Protein AF-A0A936VZH3-F1 (afdb_monomer_lite)

Secondary structure (DSSP, 8-state):
-HHHHHHHHHHHHHHT-------SS---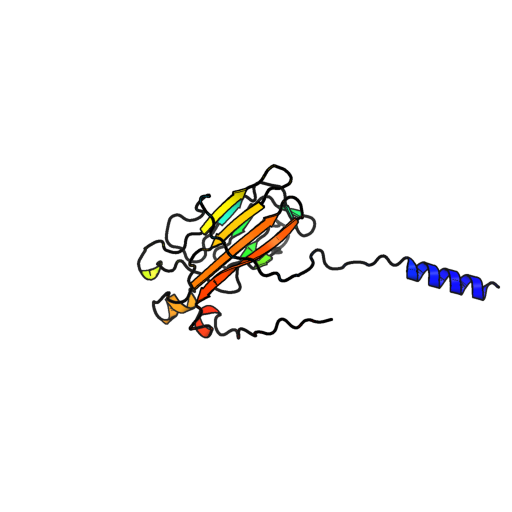-------PPPS-EES-SS--BS--EEEEEEEEEEETTEEEEEEEEETTTTEEEES---STT--EEEES-SS-EE-TTGGGT---S-EEEEEES-TTS-EEEEEEEEEEEHHHHHHHS----BEEEEEEEETTT--EEEEE---B-S-HHHHTTT-----------

Radius of gyration: 21.93 Å; chains: 1; bounding box: 44×38×85 Å

Structure (mmCIF, N/CA/C/O backbone):
data_AF-A0A936VZH3-F1
#
_entry.id   AF-A0A936VZH3-F1
#
loop_
_atom_site.group_PDB
_atom_site.id
_atom_site.type_symbol
_atom_site.label_atom_id
_atom_site.label_alt_id
_atom_site.label_comp_id
_atom_site.label_asym_id
_atom_site.label_entity_id
_atom_site.label_seq_id
_atom_site.pdbx_PDB_ins_code
_atom_site.Cartn_x
_atom_site.Cartn_y
_atom_site.Cartn_z
_atom_site.occupancy
_atom_site.B_iso_or_equiv
_atom_site.auth_seq_id
_atom_site.auth_comp_id
_atom_site.auth_asym_id
_atom_site.auth_atom_id
_atom_site.pdbx_PDB_model_num
ATOM 1 N N . MET A 1 1 ? -1.511 -10.451 65.109 1.00 63.25 1 MET A N 1
ATOM 2 C CA . MET A 1 1 ? -2.688 -10.091 64.276 1.00 63.25 1 MET A CA 1
ATOM 3 C C . MET A 1 1 ? -2.476 -8.852 63.405 1.00 63.25 1 MET A C 1
ATOM 5 O O . MET A 1 1 ? -2.668 -8.969 62.206 1.00 63.25 1 MET A O 1
ATOM 9 N N . LYS A 1 2 ? -2.052 -7.693 63.936 1.00 61.12 2 LYS A N 1
ATOM 10 C CA . LYS A 1 2 ? -1.893 -6.453 63.136 1.00 61.12 2 LYS A CA 1
ATOM 11 C C . LYS A 1 2 ? -0.876 -6.553 61.983 1.00 61.12 2 LYS A C 1
ATOM 13 O O . LYS A 1 2 ? -1.105 -5.988 60.922 1.00 61.12 2 LYS A O 1
ATOM 18 N N . THR A 1 3 ? 0.222 -7.282 62.177 1.00 65.19 3 THR A N 1
ATOM 19 C CA . THR A 1 3 ? 1.241 -7.547 61.145 1.00 65.19 3 THR A CA 1
ATOM 20 C C . THR A 1 3 ? 0.722 -8.463 60.042 1.00 65.19 3 THR A C 1
ATOM 22 O O . THR A 1 3 ? 0.852 -8.121 58.877 1.00 65.19 3 THR A O 1
ATOM 25 N N . LEU A 1 4 ? 0.042 -9.556 60.404 1.00 73.00 4 LEU A N 1
ATOM 26 C CA . LEU A 1 4 ? -0.571 -10.483 59.446 1.00 73.00 4 LEU A CA 1
ATOM 27 C C . LEU A 1 4 ? -1.626 -9.789 58.569 1.00 73.00 4 LEU A C 1
ATOM 29 O O . LEU A 1 4 ? -1.630 -9.965 57.356 1.00 73.00 4 LEU A O 1
ATOM 33 N N . LEU A 1 5 ? -2.473 -8.945 59.171 1.00 73.88 5 LEU A N 1
ATOM 34 C CA . LEU A 1 5 ? -3.492 -8.189 58.441 1.00 73.88 5 LEU A CA 1
ATOM 35 C C . LEU A 1 5 ? -2.861 -7.212 57.435 1.00 73.88 5 LEU A C 1
ATOM 37 O O . LEU A 1 5 ? -3.300 -7.157 56.295 1.00 73.88 5 LEU A O 1
ATOM 41 N N . ARG A 1 6 ? -1.779 -6.513 57.815 1.00 71.44 6 ARG A N 1
ATOM 42 C CA . ARG A 1 6 ? -1.032 -5.622 56.907 1.00 71.44 6 ARG A CA 1
ATOM 43 C C . ARG A 1 6 ? -0.420 -6.367 55.722 1.00 71.44 6 ARG A C 1
ATOM 45 O O . ARG A 1 6 ? -0.487 -5.866 54.605 1.00 71.44 6 ARG A O 1
ATOM 52 N N . THR A 1 7 ? 0.152 -7.548 55.952 1.00 72.19 7 THR A N 1
ATOM 53 C CA . THR A 1 7 ? 0.749 -8.363 54.884 1.00 72.19 7 THR A CA 1
ATOM 54 C C . THR A 1 7 ? -0.308 -8.854 53.893 1.00 72.19 7 THR A C 1
ATOM 56 O O . THR A 1 7 ? -0.083 -8.794 52.689 1.00 72.19 7 THR A O 1
ATOM 59 N N . VAL A 1 8 ? -1.486 -9.263 54.379 1.00 78.06 8 VAL A N 1
ATOM 60 C CA . VAL A 1 8 ? -2.609 -9.688 53.524 1.00 78.06 8 VAL A CA 1
ATOM 61 C C . VAL A 1 8 ? -3.170 -8.518 52.711 1.00 78.06 8 VAL A C 1
ATOM 63 O O . VAL A 1 8 ? -3.423 -8.676 51.520 1.00 78.06 8 VAL A O 1
ATOM 66 N N . THR A 1 9 ? -3.312 -7.328 53.308 1.00 76.69 9 THR A N 1
ATOM 67 C CA . THR A 1 9 ? -3.769 -6.130 52.582 1.00 76.69 9 THR A CA 1
ATOM 68 C C . THR A 1 9 ? -2.784 -5.708 51.491 1.00 76.69 9 THR A C 1
ATOM 70 O O . THR A 1 9 ? -3.217 -5.355 50.397 1.00 76.69 9 THR A O 1
ATOM 73 N N . LEU A 1 10 ? -1.471 -5.784 51.747 1.00 72.44 10 LEU A N 1
ATOM 74 C CA . LEU A 1 10 ? -0.461 -5.487 50.726 1.00 72.44 10 LEU A CA 1
ATOM 75 C C . LEU A 1 10 ? -0.518 -6.490 49.565 1.00 72.44 10 LEU A C 1
ATOM 77 O O . LEU A 1 10 ? -0.483 -6.075 48.413 1.00 72.44 10 LEU A O 1
ATOM 81 N N . LEU A 1 11 ? -0.654 -7.792 49.853 1.00 73.44 11 LEU A N 1
ATOM 82 C CA . LEU A 1 11 ? -0.779 -8.814 48.808 1.00 73.44 11 LEU A CA 1
ATOM 83 C C . LEU A 1 11 ? -2.035 -8.601 47.951 1.00 73.44 11 LEU A C 1
ATOM 85 O O . LEU A 1 11 ? -1.956 -8.678 46.730 1.00 73.44 11 LEU A O 1
ATOM 89 N N . ALA A 1 12 ? -3.178 -8.287 48.569 1.00 73.94 12 ALA A N 1
ATOM 90 C CA . ALA A 1 12 ? -4.426 -8.030 47.849 1.00 73.94 12 ALA A CA 1
ATOM 91 C C . ALA A 1 12 ? -4.335 -6.808 46.912 1.00 73.94 12 ALA A C 1
ATOM 93 O O . ALA A 1 12 ? -4.899 -6.832 45.823 1.00 73.94 12 ALA A O 1
ATOM 94 N N . LEU A 1 13 ? -3.579 -5.772 47.293 1.00 71.62 13 LEU A N 1
ATOM 95 C CA . LEU A 1 13 ? -3.300 -4.609 46.440 1.00 71.62 13 LEU A CA 1
ATOM 96 C C . LEU A 1 13 ? -2.395 -4.952 45.244 1.00 71.62 13 LEU A C 1
ATOM 98 O O . LEU A 1 13 ? -2.573 -4.374 44.176 1.00 71.62 13 LEU A O 1
ATOM 102 N N . PHE A 1 14 ? -1.478 -5.917 45.386 1.00 65.81 14 PHE A N 1
ATOM 103 C CA . PHE A 1 14 ? -0.656 -6.417 44.274 1.00 65.81 14 PHE A CA 1
ATOM 104 C C . PHE A 1 14 ? -1.453 -7.262 43.264 1.00 65.81 14 PHE A C 1
ATOM 106 O O . PHE A 1 14 ? -1.135 -7.246 42.080 1.00 65.81 14 PHE A O 1
ATOM 113 N N . PHE A 1 15 ? -2.516 -7.950 43.695 1.00 63.25 15 PHE A N 1
ATOM 114 C CA . PHE A 1 15 ? -3.421 -8.676 42.789 1.00 63.25 15 PHE A CA 1
ATOM 115 C C . PHE A 1 15 ? -4.438 -7.771 42.069 1.00 63.25 15 PHE A C 1
ATOM 117 O O . PHE A 1 15 ? -5.077 -8.213 41.119 1.00 63.25 15 PHE A O 1
ATOM 124 N N . LEU A 1 16 ? -4.578 -6.510 42.495 1.00 61.41 16 LEU A N 1
ATOM 125 C CA . LEU A 1 16 ? -5.419 -5.492 41.848 1.00 61.41 16 LEU A CA 1
ATOM 126 C C . LEU A 1 16 ? -4.668 -4.667 40.795 1.00 61.41 16 LEU A C 1
ATOM 128 O O . LEU A 1 16 ? -5.249 -3.754 40.203 1.00 61.41 16 LEU A O 1
ATOM 132 N N . ILE A 1 17 ? -3.388 -4.964 40.555 1.00 62.97 17 ILE A N 1
ATOM 133 C CA . ILE A 1 17 ? -2.638 -4.356 39.460 1.00 62.97 17 ILE A CA 1
ATOM 134 C C . ILE A 1 17 ? -3.231 -4.926 38.171 1.00 62.97 17 ILE A C 1
ATOM 136 O O . ILE A 1 17 ? -2.897 -6.030 37.746 1.00 62.97 17 ILE A O 1
ATOM 140 N N . ASN A 1 18 ? -4.177 -4.184 37.591 1.00 57.31 18 ASN A N 1
ATOM 141 C CA . ASN A 1 18 ? -4.676 -4.434 36.248 1.00 57.31 18 ASN A CA 1
ATOM 142 C C . ASN A 1 18 ? -3.478 -4.661 35.328 1.00 57.31 18 ASN A C 1
ATOM 144 O O . ASN A 1 18 ? -2.496 -3.919 35.392 1.00 57.31 18 ASN A O 1
ATOM 148 N N . GLN A 1 19 ? -3.575 -5.684 34.483 1.00 59.09 19 GLN A N 1
ATOM 149 C CA . GLN A 1 19 ? -2.629 -5.925 33.403 1.00 59.09 19 GLN A CA 1
ATOM 150 C C . GLN A 1 19 ? -2.651 -4.695 32.492 1.00 59.09 19 GLN A C 1
ATOM 152 O O . GLN A 1 19 ? -3.483 -4.584 31.593 1.00 59.09 19 GLN A O 1
ATOM 157 N N . ALA A 1 20 ? -1.790 -3.722 32.774 1.00 58.62 20 ALA A N 1
ATOM 158 C CA . ALA A 1 20 ? -1.620 -2.559 31.933 1.00 58.62 20 ALA A CA 1
ATOM 159 C C . ALA A 1 20 ? -0.962 -3.049 30.643 1.00 58.62 20 ALA A C 1
ATOM 161 O O . ALA A 1 20 ? 0.243 -3.299 30.606 1.00 58.62 20 ALA A O 1
ATOM 162 N N . SER A 1 21 ? -1.761 -3.242 29.593 1.00 64.06 21 SER A N 1
ATOM 163 C CA . SER A 1 21 ? -1.207 -3.421 28.256 1.00 64.06 21 SER A CA 1
ATOM 164 C C . SER A 1 21 ? -0.669 -2.074 27.806 1.00 64.06 21 SER A C 1
ATOM 166 O O . SER A 1 21 ? -1.427 -1.152 27.524 1.00 64.06 21 SER A O 1
ATOM 168 N N . ALA A 1 22 ? 0.655 -1.958 27.768 1.00 68.69 22 ALA A N 1
ATOM 169 C CA . ALA A 1 22 ? 1.326 -0.796 27.196 1.00 68.69 22 ALA A CA 1
ATOM 170 C C . ALA A 1 22 ? 1.152 -0.718 25.665 1.00 68.69 22 ALA A C 1
ATOM 172 O O . ALA A 1 22 ? 1.423 0.320 25.070 1.00 68.69 22 ALA A O 1
ATOM 173 N N . GLN A 1 23 ? 0.706 -1.809 25.034 1.00 72.62 23 GLN A N 1
ATOM 174 C CA . GLN A 1 23 ? 0.531 -1.939 23.591 1.00 72.62 23 GLN A CA 1
ATOM 175 C C . GLN A 1 23 ? -0.953 -1.920 23.201 1.00 72.62 23 GLN A C 1
ATOM 177 O O . GLN A 1 23 ? -1.764 -2.638 23.782 1.00 72.62 23 GLN A O 1
ATOM 182 N N . THR A 1 24 ? -1.294 -1.080 22.219 1.00 80.25 24 THR A N 1
ATOM 183 C CA . THR A 1 24 ? -2.660 -0.925 21.677 1.00 80.25 24 THR A CA 1
ATOM 184 C C . THR A 1 24 ? -3.009 -2.010 20.655 1.00 80.25 24 THR A C 1
ATOM 186 O O . THR A 1 24 ? -4.180 -2.307 20.464 1.00 80.25 24 THR A O 1
ATOM 189 N N . TYR A 1 25 ? -1.996 -2.615 20.031 1.00 85.56 25 TYR A N 1
ATOM 190 C CA . TYR A 1 25 ? -2.133 -3.656 19.015 1.00 85.56 25 TYR A CA 1
ATOM 191 C C . TYR A 1 25 ? -1.301 -4.883 19.390 1.00 85.56 25 TYR A C 1
ATOM 193 O O . TYR A 1 25 ? -0.250 -4.761 20.024 1.00 85.56 25 TYR A O 1
ATOM 201 N N . PHE A 1 26 ? -1.759 -6.056 18.956 1.00 89.56 26 PHE A N 1
ATOM 202 C CA . PHE A 1 26 ? -0.971 -7.285 18.956 1.00 89.56 26 PHE A CA 1
ATOM 203 C C . PHE A 1 26 ? -0.500 -7.577 17.536 1.00 89.56 26 PHE A C 1
ATOM 205 O O . PHE A 1 26 ? -1.255 -7.418 16.581 1.00 89.56 26 PHE A O 1
ATOM 212 N N . PHE A 1 27 ? 0.744 -8.027 17.404 1.00 90.69 27 PHE A N 1
ATOM 213 C CA . PHE A 1 27 ? 1.263 -8.500 16.130 1.00 90.69 27 PHE A CA 1
ATOM 214 C C . PHE A 1 27 ? 1.020 -10.001 15.996 1.00 90.69 27 PHE A C 1
ATOM 216 O O . PHE A 1 27 ? 1.327 -10.776 16.906 1.00 90.69 27 PHE A O 1
ATOM 223 N N . SER A 1 28 ? 0.499 -10.408 14.847 1.00 93.94 28 SER A N 1
ATOM 224 C CA . SER A 1 28 ? 0.362 -11.807 14.463 1.00 93.94 28 SER A CA 1
ATOM 225 C C . SER A 1 28 ? 0.735 -11.971 12.994 1.00 93.94 28 SER A C 1
ATOM 227 O O . SER A 1 28 ? 0.761 -11.002 12.234 1.00 93.94 28 SER A O 1
ATOM 229 N N . VAL A 1 29 ? 1.083 -13.199 12.615 1.00 94.38 29 VAL A N 1
ATOM 230 C CA . VAL A 1 29 ? 1.400 -13.561 11.235 1.00 94.38 29 VAL A CA 1
ATOM 231 C C . VAL A 1 29 ? 0.527 -14.736 10.860 1.00 94.38 29 VAL A C 1
ATOM 233 O O . VAL A 1 29 ? 0.541 -15.770 11.530 1.00 94.38 29 VAL A O 1
ATOM 236 N N . GLU A 1 30 ? -0.193 -14.571 9.765 1.00 94.50 30 GLU A N 1
ATOM 237 C CA . GLU A 1 30 ? -1.062 -15.586 9.196 1.00 94.50 30 GLU A CA 1
ATOM 238 C C . GLU A 1 30 ? -0.681 -15.817 7.734 1.00 94.50 30 GLU A C 1
ATOM 240 O O . GLU A 1 30 ? -0.013 -14.993 7.106 1.00 94.50 30 GLU A O 1
ATOM 245 N N . SER A 1 31 ? -1.078 -16.967 7.195 1.00 93.94 31 SER A N 1
ATOM 246 C CA . SER A 1 31 ? -0.893 -17.292 5.785 1.00 93.94 31 SER A CA 1
ATOM 247 C C . SER A 1 31 ? -2.260 -17.510 5.155 1.00 93.94 31 SER A C 1
ATOM 249 O O . SER A 1 31 ? -3.030 -18.354 5.609 1.00 93.94 31 SER A O 1
ATOM 251 N N . ALA A 1 32 ? -2.545 -16.729 4.119 1.00 94.19 32 ALA A N 1
ATOM 252 C CA . ALA A 1 32 ? -3.747 -16.816 3.307 1.00 94.19 32 ALA A CA 1
ATOM 253 C C . ALA A 1 32 ? -3.384 -16.530 1.845 1.00 94.19 32 ALA A C 1
ATOM 255 O O . ALA A 1 32 ? -2.410 -15.819 1.573 1.00 94.19 32 ALA A O 1
ATOM 256 N N . GLU A 1 33 ? -4.168 -17.080 0.918 1.00 96.31 33 GLU A N 1
ATOM 257 C CA . GLU A 1 33 ? -4.024 -16.809 -0.513 1.00 96.31 33 GLU A CA 1
ATOM 258 C C . GLU A 1 33 ? -4.167 -15.308 -0.790 1.00 96.31 33 GLU A C 1
ATOM 260 O O . GLU A 1 33 ? -4.995 -14.624 -0.183 1.00 96.31 33 GLU A O 1
ATOM 265 N N . TYR A 1 34 ? -3.293 -14.790 -1.651 1.00 97.19 34 TYR A N 1
ATOM 266 C CA . TYR A 1 34 ? -3.330 -13.399 -2.071 1.00 97.19 34 TYR A CA 1
ATOM 267 C C . TYR A 1 34 ? -4.198 -13.283 -3.318 1.00 97.19 34 TYR A C 1
ATOM 269 O O . TYR A 1 34 ? -3.841 -13.813 -4.367 1.00 97.19 34 TYR A O 1
ATOM 277 N N . GLU A 1 35 ? -5.295 -12.546 -3.199 1.00 96.56 35 GLU A N 1
ATOM 278 C CA . GLU A 1 35 ? -6.209 -12.269 -4.302 1.00 96.56 35 GLU A CA 1
ATOM 279 C C . GLU A 1 35 ? -6.113 -10.788 -4.678 1.00 96.56 35 GLU A C 1
ATOM 281 O O . GLU A 1 35 ? -6.450 -9.944 -3.834 1.00 96.56 35 GLU A O 1
ATOM 286 N N . PRO A 1 36 ? -5.667 -10.452 -5.905 1.00 96.44 36 PRO A N 1
ATOM 287 C CA . PRO A 1 36 ? -5.638 -9.074 -6.372 1.00 96.44 36 PRO A CA 1
ATOM 288 C C . PRO A 1 36 ? -7.014 -8.412 -6.316 1.00 96.44 36 PRO A C 1
ATOM 290 O O . PRO A 1 36 ? -8.045 -9.067 -6.533 1.00 96.44 36 PRO A O 1
ATOM 293 N N . ILE A 1 37 ? -7.054 -7.102 -6.071 1.00 95.81 37 ILE A N 1
ATOM 294 C CA . ILE A 1 37 ? -8.317 -6.370 -6.052 1.00 95.81 37 ILE A CA 1
ATOM 295 C C . ILE A 1 37 ? -8.969 -6.446 -7.437 1.00 95.81 37 ILE A C 1
ATOM 297 O O . ILE A 1 37 ? -8.426 -6.014 -8.446 1.00 95.81 37 ILE A O 1
ATOM 301 N N . GLN A 1 38 ? -10.206 -6.939 -7.477 1.00 94.62 38 GLN A N 1
ATOM 302 C CA . GLN A 1 38 ? -11.058 -6.825 -8.658 1.00 94.62 38 GLN A CA 1
ATOM 303 C C . GLN A 1 38 ? -11.946 -5.578 -8.544 1.00 94.62 38 GLN A C 1
ATOM 305 O O . GLN A 1 38 ? -12.729 -5.449 -7.591 1.00 94.62 38 GLN A O 1
ATOM 310 N N . GLY A 1 39 ? -11.851 -4.682 -9.531 1.00 93.88 39 GLY A N 1
ATOM 311 C CA . GLY A 1 39 ? -12.550 -3.393 -9.549 1.00 93.88 39 GLY A CA 1
ATOM 312 C C . GLY A 1 39 ? -11.926 -2.362 -8.602 1.00 93.88 39 GLY A C 1
ATOM 313 O O . GLY A 1 39 ? -10.746 -2.428 -8.294 1.00 93.88 39 GLY A O 1
ATOM 314 N N . GLY A 1 40 ? -12.725 -1.408 -8.121 1.00 96.19 40 GLY A N 1
ATOM 315 C CA . GLY A 1 40 ? -12.252 -0.346 -7.227 1.00 96.19 40 GLY A CA 1
ATOM 316 C C . GLY A 1 40 ? -11.943 0.968 -7.943 1.00 96.19 40 GLY A C 1
ATOM 317 O O . GLY A 1 40 ? -12.330 1.186 -9.090 1.00 96.19 40 GLY A O 1
ATOM 318 N N . GLN A 1 41 ? -11.309 1.873 -7.208 1.00 97.81 41 GLN A N 1
ATOM 319 C CA . GLN A 1 41 ? -10.920 3.203 -7.652 1.00 97.81 41 GLN A CA 1
ATOM 320 C C . GLN A 1 41 ? -9.400 3.242 -7.823 1.00 97.81 41 GLN A C 1
ATOM 322 O O . GLN A 1 41 ? -8.677 3.055 -6.843 1.00 97.81 41 GLN A O 1
ATOM 327 N N . ALA A 1 42 ? -8.931 3.537 -9.035 1.00 97.50 42 ALA A N 1
ATOM 328 C CA . ALA A 1 42 ? -7.531 3.876 -9.266 1.00 97.50 42 ALA A CA 1
ATOM 329 C C . ALA A 1 42 ? -7.180 5.163 -8.500 1.00 97.50 42 ALA A C 1
ATOM 331 O O . ALA A 1 42 ? -7.929 6.144 -8.543 1.00 97.50 42 ALA A O 1
ATOM 332 N N . LEU A 1 43 ? -6.078 5.131 -7.755 1.00 96.81 43 LEU A N 1
ATOM 333 C CA . LEU A 1 43 ? -5.564 6.275 -6.999 1.00 96.81 43 LEU A CA 1
ATOM 334 C C . LEU A 1 43 ? -4.522 7.078 -7.783 1.00 96.81 43 LEU A C 1
ATOM 336 O O . LEU A 1 43 ? -4.263 8.225 -7.435 1.00 96.81 43 LEU A O 1
ATOM 340 N N . VAL A 1 44 ? -3.965 6.482 -8.834 1.00 96.38 44 VAL A N 1
ATOM 341 C CA . VAL A 1 44 ? -3.036 7.089 -9.790 1.00 96.38 44 VAL A CA 1
ATOM 342 C C . VAL A 1 44 ? -3.520 6.777 -11.206 1.00 96.38 44 VAL A C 1
ATOM 344 O O . VAL A 1 44 ? -4.147 5.738 -11.425 1.00 96.38 44 VAL A O 1
ATOM 347 N N . ASP A 1 45 ? -3.273 7.682 -12.146 1.00 95.06 45 ASP A N 1
ATOM 348 C CA . ASP A 1 45 ? -3.667 7.570 -13.556 1.00 95.06 45 ASP A CA 1
ATOM 349 C C . ASP A 1 45 ? -2.482 7.641 -14.537 1.00 95.06 45 ASP A C 1
ATOM 351 O O . ASP A 1 45 ? -2.683 7.525 -15.747 1.00 95.06 45 ASP A O 1
ATOM 355 N N . ASP A 1 46 ? -1.260 7.769 -14.018 1.00 96.19 46 ASP A N 1
ATOM 356 C CA . ASP A 1 46 ? -0.008 7.816 -1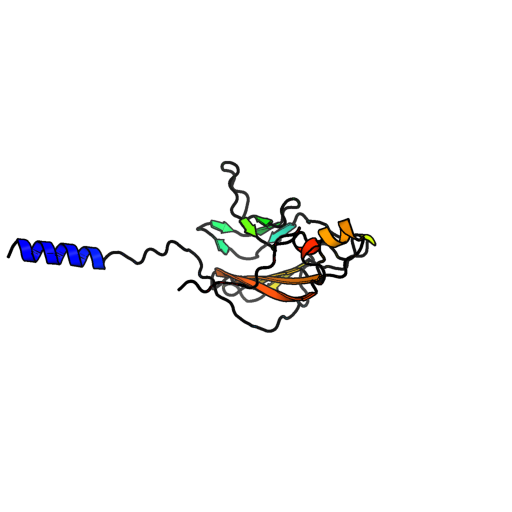4.772 1.00 96.19 46 ASP A CA 1
ATOM 357 C C . ASP A 1 46 ? 1.111 7.081 -14.005 1.00 96.19 46 ASP A C 1
ATOM 359 O O . ASP A 1 46 ? 0.921 6.620 -12.873 1.00 96.19 46 ASP A O 1
ATOM 363 N N . VAL A 1 47 ? 2.287 6.971 -14.624 1.00 97.12 47 VAL A N 1
ATOM 364 C CA . VAL A 1 47 ? 3.514 6.518 -13.958 1.00 97.12 47 VAL A CA 1
ATOM 365 C C . VAL A 1 47 ? 3.817 7.370 -12.725 1.00 97.12 47 VAL A C 1
ATOM 367 O O . VAL A 1 47 ? 3.547 8.571 -12.690 1.00 97.12 47 VAL A O 1
ATOM 370 N N . TRP A 1 48 ? 4.411 6.755 -11.707 1.00 95.31 48 TRP A N 1
ATOM 371 C CA . TRP A 1 48 ? 4.650 7.400 -10.422 1.00 95.31 48 TRP A CA 1
ATOM 372 C C . TRP A 1 48 ? 6.001 7.022 -9.822 1.00 95.31 48 TRP A C 1
ATOM 374 O O . TRP A 1 48 ? 6.530 5.935 -10.044 1.00 95.31 48 TRP A O 1
ATOM 384 N N . ASP A 1 49 ? 6.509 7.953 -9.031 1.00 92.50 49 ASP A N 1
ATOM 385 C CA . ASP A 1 49 ? 7.607 7.828 -8.083 1.00 92.50 49 ASP A CA 1
ATOM 386 C C . ASP A 1 49 ? 7.118 8.572 -6.841 1.00 92.50 49 ASP A C 1
ATOM 388 O O . ASP A 1 49 ? 6.831 9.768 -6.935 1.00 92.50 49 ASP A O 1
ATOM 392 N N . ASP A 1 50 ? 6.868 7.848 -5.748 1.00 85.56 50 ASP A N 1
ATOM 393 C CA . ASP A 1 50 ? 6.342 8.409 -4.502 1.00 85.56 50 ASP A CA 1
ATOM 394 C C . ASP A 1 50 ? 5.127 9.361 -4.667 1.00 85.56 50 ASP A C 1
ATOM 396 O O . ASP A 1 50 ? 5.213 10.565 -4.411 1.00 85.56 50 ASP A O 1
ATOM 400 N N . PRO A 1 51 ? 3.939 8.869 -5.071 1.00 90.81 51 PRO A N 1
ATOM 401 C CA . PRO A 1 51 ? 2.796 9.744 -5.300 1.00 90.81 51 PRO A CA 1
ATOM 402 C C . PRO A 1 51 ? 2.242 10.324 -3.988 1.00 90.81 51 PRO A C 1
ATOM 404 O O . PRO A 1 51 ? 2.067 9.624 -2.986 1.00 90.81 51 PRO A O 1
ATOM 407 N N . ASP A 1 52 ? 1.865 11.604 -4.012 1.00 88.31 52 ASP A N 1
ATOM 408 C CA . ASP A 1 52 ? 1.081 12.223 -2.942 1.00 88.31 52 ASP A CA 1
ATOM 409 C C . ASP A 1 52 ? -0.394 11.828 -3.074 1.00 88.31 52 ASP A C 1
ATOM 411 O O . ASP A 1 52 ? -1.097 12.273 -3.984 1.00 88.31 52 ASP A O 1
ATOM 415 N N . LEU A 1 53 ? -0.890 11.018 -2.137 1.00 89.75 53 LEU A N 1
ATOM 416 C CA . LEU A 1 53 ? -2.264 10.511 -2.162 1.00 89.75 53 LEU A CA 1
ATOM 417 C C . LEU A 1 53 ? -3.010 10.875 -0.878 1.00 89.75 53 LEU A C 1
ATOM 419 O O . LEU A 1 53 ? -2.496 10.722 0.229 1.00 89.75 53 LEU A O 1
ATOM 423 N N . SER A 1 54 ? -4.266 11.302 -1.026 1.00 90.88 54 SER A N 1
ATOM 424 C CA . SER A 1 54 ? -5.249 11.322 0.062 1.00 90.88 54 SER A CA 1
ATOM 425 C C . SER A 1 54 ? -6.257 10.209 -0.189 1.00 90.88 54 SER A C 1
ATOM 427 O O . SER A 1 54 ? -7.046 10.253 -1.134 1.00 90.88 54 SER A O 1
ATOM 429 N N . ILE A 1 55 ? -6.182 9.169 0.633 1.00 92.69 55 ILE A N 1
ATOM 430 C CA . ILE A 1 55 ? -6.920 7.926 0.452 1.00 92.69 55 ILE A CA 1
ATOM 431 C C . ILE A 1 55 ? -8.050 7.894 1.483 1.00 92.69 55 ILE A C 1
ATOM 433 O O . ILE A 1 55 ? -7.787 7.649 2.663 1.00 92.69 55 ILE A O 1
ATOM 437 N N . PRO A 1 56 ? -9.316 8.115 1.089 1.00 94.44 56 PRO A N 1
ATOM 438 C CA . PRO A 1 56 ? -10.417 8.072 2.042 1.00 94.44 56 PRO A CA 1
ATOM 439 C C . PRO A 1 56 ? -10.572 6.657 2.615 1.00 94.44 56 PRO A C 1
ATOM 441 O O . PRO A 1 56 ? -10.576 5.674 1.887 1.00 94.44 56 PRO A O 1
ATOM 444 N N . ILE A 1 57 ? -10.766 6.505 3.918 1.00 95.62 57 ILE A N 1
ATOM 445 C CA . ILE A 1 57 ? -11.006 5.187 4.528 1.00 95.62 57 ILE A CA 1
ATOM 446 C C . ILE A 1 57 ? -12.440 4.741 4.221 1.00 95.62 57 ILE A C 1
ATOM 448 O O . ILE A 1 57 ? -12.691 3.600 3.850 1.00 95.62 57 ILE A O 1
ATOM 452 N N . GLY A 1 58 ? -13.388 5.682 4.258 1.00 96.56 58 GLY A N 1
ATOM 453 C CA . GLY A 1 58 ? -14.815 5.427 4.031 1.00 96.56 58 GLY A CA 1
ATOM 454 C C . GLY A 1 58 ? -15.589 5.065 5.302 1.00 96.56 58 GLY A C 1
ATOM 455 O O . GLY A 1 58 ? -16.809 4.925 5.250 1.00 96.56 58 GLY A O 1
ATOM 456 N N . PHE A 1 59 ? -14.906 4.965 6.439 1.00 97.44 59 PHE A N 1
ATOM 457 C CA . PHE A 1 59 ? -15.463 4.827 7.782 1.00 97.44 59 PHE A CA 1
ATOM 458 C C . PHE A 1 59 ? -14.521 5.476 8.801 1.00 97.44 59 PHE A C 1
ATOM 460 O O . PHE A 1 59 ? -13.370 5.769 8.481 1.00 97.44 59 PHE A O 1
ATOM 467 N N . SER A 1 60 ? -15.018 5.715 10.013 1.00 95.44 60 SER A N 1
ATOM 468 C CA . SER A 1 60 ? -14.196 6.183 11.130 1.00 95.44 60 SER A CA 1
ATOM 469 C C . SER A 1 60 ? -13.329 5.036 11.641 1.00 95.44 60 SER A C 1
ATOM 471 O O . SER A 1 60 ? -13.871 4.016 12.062 1.00 95.44 60 SER A O 1
ATOM 473 N N . PHE A 1 61 ? -12.009 5.197 11.615 1.00 93.06 61 PHE A N 1
ATOM 474 C CA . PHE A 1 61 ? -11.066 4.212 12.143 1.00 93.06 61 PHE A CA 1
ATOM 475 C C . PHE A 1 61 ? -10.312 4.790 13.342 1.00 93.06 61 PHE A C 1
ATOM 477 O O . PHE A 1 61 ? -9.892 5.942 13.305 1.00 93.06 61 PHE A O 1
ATOM 484 N N . GLU A 1 62 ? -10.142 4.008 14.406 1.00 88.88 62 GLU A N 1
ATOM 485 C CA . GLU A 1 62 ? -9.487 4.455 15.640 1.00 88.88 62 GLU A CA 1
ATOM 486 C C . GLU A 1 62 ? -8.038 3.964 15.704 1.00 88.88 62 GLU A C 1
ATOM 488 O O . GLU A 1 62 ? -7.768 2.765 15.767 1.00 88.88 62 GLU A O 1
ATOM 493 N N . LEU A 1 63 ? -7.084 4.894 15.749 1.00 84.88 63 LEU A N 1
ATOM 494 C CA . LEU A 1 63 ? -5.660 4.583 15.860 1.00 84.88 63 LEU A CA 1
ATOM 495 C C . LEU A 1 63 ? -4.991 5.526 16.863 1.00 84.88 63 LEU A C 1
ATOM 497 O O . LEU A 1 63 ? -5.053 6.743 16.729 1.00 84.88 63 LEU A O 1
ATOM 501 N N . PHE A 1 64 ? -4.379 4.962 17.910 1.00 79.75 64 PHE A N 1
ATOM 502 C CA . PHE A 1 64 ? -3.785 5.711 19.031 1.00 79.75 64 PHE A CA 1
ATOM 503 C C . PHE A 1 64 ? -4.738 6.741 19.668 1.00 79.75 64 PHE A C 1
ATOM 505 O O . PHE A 1 64 ? -4.351 7.878 19.946 1.00 79.75 64 PHE A O 1
ATOM 512 N N . SER A 1 65 ? -5.993 6.333 19.901 1.00 79.00 65 SER A N 1
ATOM 513 C CA . SER A 1 65 ? -7.066 7.188 20.442 1.00 79.00 65 SER A CA 1
ATOM 514 C C . SER A 1 65 ? -7.396 8.399 19.563 1.00 79.00 65 SER A C 1
ATOM 516 O O . SER A 1 65 ? -7.822 9.442 20.066 1.00 79.00 65 SER A O 1
ATOM 518 N N . ARG A 1 66 ? -7.161 8.281 18.254 1.00 81.75 66 ARG A N 1
ATOM 519 C CA . ARG A 1 66 ? -7.557 9.265 17.252 1.00 81.75 66 ARG A CA 1
ATOM 520 C C . ARG A 1 66 ? -8.432 8.608 16.205 1.00 81.75 66 ARG A C 1
ATOM 522 O O . ARG A 1 66 ? -8.033 7.617 15.594 1.00 81.75 66 ARG A O 1
ATOM 529 N N . THR A 1 67 ? -9.557 9.251 15.935 1.00 88.88 67 THR A N 1
ATOM 530 C CA . THR A 1 67 ? -10.380 8.945 14.777 1.00 88.88 67 THR A CA 1
ATOM 531 C C . THR A 1 67 ? -9.712 9.492 13.520 1.00 88.88 67 THR A C 1
ATOM 533 O O . THR A 1 67 ? -9.528 10.703 13.391 1.00 88.88 67 THR A O 1
ATOM 536 N N . ILE A 1 68 ? -9.389 8.611 12.581 1.00 87.69 68 ILE A N 1
ATOM 537 C CA . ILE A 1 68 ? -8.935 8.954 11.233 1.00 87.69 68 ILE A CA 1
ATOM 538 C C . ILE A 1 68 ? -10.019 8.585 10.218 1.00 87.69 68 ILE A C 1
ATOM 540 O O . ILE A 1 68 ? -10.779 7.632 10.413 1.00 87.69 68 ILE A O 1
ATOM 544 N N . GLN A 1 69 ? -10.109 9.362 9.140 1.00 91.12 69 GLN A N 1
ATOM 545 C CA . GLN A 1 69 ? -11.060 9.132 8.042 1.00 91.12 69 GLN A CA 1
ATOM 546 C C . GLN A 1 69 ? -10.375 9.026 6.680 1.00 91.12 69 GLN A C 1
ATOM 548 O O . GLN A 1 69 ? -11.001 8.605 5.707 1.00 91.12 69 GLN A O 1
ATOM 553 N N . ASP A 1 70 ? -9.096 9.369 6.621 1.00 89.50 70 ASP A N 1
ATOM 554 C CA . ASP A 1 70 ? -8.243 9.311 5.452 1.00 89.50 70 ASP A CA 1
ATOM 555 C C . ASP A 1 70 ? -6.825 8.901 5.856 1.00 89.50 70 ASP A C 1
ATOM 557 O O . ASP A 1 70 ? -6.396 9.054 7.004 1.00 89.50 70 ASP A O 1
ATOM 561 N N . LEU A 1 71 ? -6.121 8.340 4.883 1.00 87.50 71 LEU A N 1
ATOM 562 C CA . LEU A 1 71 ? -4.701 8.052 4.944 1.00 87.50 71 LEU A CA 1
ATOM 563 C C . LEU A 1 71 ? -3.998 8.985 3.977 1.00 87.50 71 LEU A C 1
ATOM 565 O O . LEU A 1 71 ? -4.491 9.245 2.878 1.00 87.50 71 LEU A O 1
ATOM 569 N N . SER A 1 72 ? -2.828 9.453 4.374 1.00 85.81 72 SER A N 1
ATOM 570 C CA . SER A 1 72 ? -2.059 10.390 3.581 1.00 85.81 72 SER A CA 1
ATOM 571 C C . SER A 1 72 ? -0.723 9.747 3.216 1.00 85.81 72 SER A C 1
ATOM 573 O O . SER A 1 72 ? 0.118 9.523 4.087 1.00 85.81 72 SER A O 1
ATOM 575 N N . LEU A 1 73 ? -0.545 9.421 1.935 1.00 84.44 73 LEU A N 1
ATOM 576 C CA . LEU A 1 73 ? 0.759 9.064 1.383 1.00 84.44 73 LEU A CA 1
ATOM 577 C C . LEU A 1 73 ? 1.473 10.362 1.007 1.00 84.44 73 LEU A C 1
ATOM 579 O O . LEU A 1 73 ? 0.845 11.275 0.460 1.00 84.44 73 LEU A O 1
ATOM 583 N N . ARG A 1 74 ? 2.750 10.467 1.375 1.00 79.19 74 ARG A N 1
ATOM 584 C CA . ARG A 1 74 ? 3.554 11.672 1.155 1.00 79.19 74 ARG A CA 1
ATOM 585 C C . ARG A 1 74 ? 4.828 11.346 0.393 1.00 79.19 74 ARG A C 1
ATOM 587 O O . ARG A 1 74 ? 5.581 10.469 0.824 1.00 79.19 74 ARG A O 1
ATOM 594 N N . SER A 1 75 ? 5.087 12.126 -0.651 1.00 68.31 75 SER A N 1
ATOM 595 C CA . SER A 1 75 ? 6.067 11.868 -1.713 1.00 68.31 75 SER A CA 1
ATOM 596 C C . SER A 1 75 ? 7.546 11.808 -1.306 1.00 68.31 75 SER A C 1
ATOM 598 O O . SER A 1 75 ? 8.421 11.704 -2.151 1.00 68.31 75 SER A O 1
ATOM 600 N N . ASN A 1 76 ? 7.863 12.010 -0.029 1.00 60.94 76 ASN A N 1
ATOM 601 C CA . ASN A 1 76 ? 9.247 12.144 0.437 1.00 60.94 76 ASN A CA 1
ATOM 602 C C . ASN A 1 76 ? 9.680 10.994 1.345 1.00 60.94 76 ASN A C 1
ATOM 604 O O . ASN A 1 76 ? 10.807 11.004 1.840 1.00 60.94 76 ASN A O 1
ATOM 608 N N . PHE A 1 77 ? 8.769 10.072 1.670 1.00 56.72 77 PHE A N 1
ATOM 609 C CA . PHE A 1 77 ? 9.010 9.145 2.767 1.00 56.72 77 PHE A CA 1
ATOM 610 C C . PHE A 1 77 ? 8.529 7.711 2.550 1.00 56.72 77 PHE A C 1
ATOM 612 O O . PHE A 1 77 ? 8.875 6.889 3.391 1.00 56.72 77 PHE A O 1
ATOM 619 N N . ASN A 1 78 ? 7.750 7.371 1.513 1.00 62.09 78 ASN A N 1
ATOM 620 C CA . ASN A 1 78 ? 7.077 6.059 1.445 1.00 62.09 78 ASN A CA 1
ATOM 621 C C . ASN A 1 78 ? 6.339 5.705 2.764 1.00 62.09 78 ASN A C 1
ATOM 623 O O . ASN A 1 78 ? 6.281 4.557 3.211 1.00 62.09 78 ASN A O 1
ATOM 627 N N . ILE A 1 79 ? 5.805 6.719 3.454 1.00 64.56 79 ILE A N 1
ATOM 628 C CA . ILE A 1 79 ? 5.118 6.567 4.740 1.00 64.56 79 ILE A CA 1
ATOM 629 C C . ILE A 1 79 ? 3.666 6.990 4.581 1.00 64.56 79 ILE A C 1
ATOM 631 O O . ILE A 1 79 ? 3.369 8.043 4.015 1.00 64.56 79 ILE A O 1
ATOM 635 N N . ILE A 1 80 ? 2.768 6.197 5.162 1.00 66.19 80 ILE A N 1
ATOM 636 C CA . ILE A 1 80 ? 1.409 6.635 5.441 1.00 66.19 80 ILE A CA 1
ATOM 637 C C . ILE A 1 80 ? 1.446 7.460 6.726 1.00 66.19 80 ILE A C 1
ATOM 639 O O . ILE A 1 80 ? 1.740 6.956 7.815 1.00 66.19 80 ILE A O 1
ATOM 643 N N . THR A 1 81 ? 1.143 8.746 6.608 1.00 65.69 81 THR A N 1
ATOM 644 C CA . THR A 1 81 ? 0.892 9.591 7.768 1.00 65.69 81 THR A CA 1
ATOM 645 C C . THR A 1 81 ? -0.582 9.487 8.140 1.00 65.69 81 THR A C 1
ATOM 647 O O . THR A 1 81 ? -1.483 9.532 7.297 1.00 65.69 81 THR A O 1
ATOM 650 N N . LEU A 1 82 ? -0.833 9.320 9.434 1.00 62.78 82 LEU A N 1
ATOM 651 C CA . LEU A 1 82 ? -2.164 9.512 9.992 1.00 62.78 82 LEU A CA 1
ATOM 652 C C . LEU A 1 82 ? -2.366 11.018 10.111 1.00 62.78 82 LEU A C 1
ATOM 654 O O . LEU A 1 82 ? -1.478 11.674 10.655 1.00 62.78 82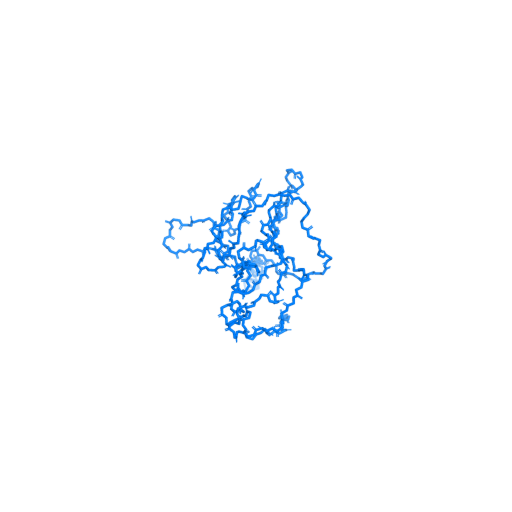 LEU A O 1
ATOM 658 N N . SER A 1 83 ? -3.478 11.524 9.568 1.00 54.66 83 SER A N 1
ATOM 659 C CA . SER A 1 83 ? -3.928 12.929 9.542 1.00 54.66 83 SER A CA 1
ATOM 660 C C . SER A 1 83 ? -3.052 13.928 10.318 1.00 54.66 83 SER A C 1
ATOM 662 O O . SER A 1 83 ? -2.857 13.789 11.530 1.00 54.66 83 SER A O 1
ATOM 664 N N . GLU A 1 84 ? -2.587 14.967 9.625 1.00 51.41 84 GLU A N 1
ATOM 665 C CA . GLU A 1 84 ? -1.713 16.031 10.133 1.00 51.41 84 GLU A CA 1
ATOM 666 C C . GLU A 1 84 ? -2.067 16.465 11.566 1.00 51.41 84 GLU A C 1
ATOM 668 O O . GLU A 1 84 ? -3.105 17.075 11.826 1.00 51.41 84 GLU A O 1
ATOM 673 N N . ASN A 1 85 ? -1.188 16.169 12.529 1.00 48.50 85 ASN A N 1
ATOM 674 C CA . ASN A 1 85 ? -1.275 16.811 13.832 1.00 48.50 85 ASN A CA 1
ATOM 675 C C . ASN A 1 85 ? -0.688 18.216 13.716 1.00 48.50 85 ASN A C 1
ATOM 677 O O . ASN A 1 85 ? 0.514 18.396 13.546 1.00 48.50 85 ASN A O 1
ATOM 681 N N . SER A 1 86 ? -1.541 19.221 13.895 1.00 50.19 86 SER A N 1
ATOM 682 C CA . SER A 1 86 ? -1.197 20.646 13.933 1.00 50.19 86 SER A CA 1
ATOM 683 C C . SER A 1 86 ? -0.391 21.067 15.177 1.00 50.19 86 SER A C 1
ATOM 685 O O . SER A 1 86 ? -0.372 22.246 15.530 1.00 50.19 86 SER A O 1
ATOM 687 N N . ILE A 1 87 ? 0.241 20.126 15.888 1.00 54.88 87 ILE A N 1
ATOM 688 C CA . ILE A 1 87 ? 1.011 20.388 17.108 1.00 54.88 87 ILE A CA 1
ATOM 689 C C . ILE A 1 87 ? 2.435 19.838 16.922 1.00 54.88 87 ILE A C 1
ATOM 691 O O . ILE A 1 87 ? 2.672 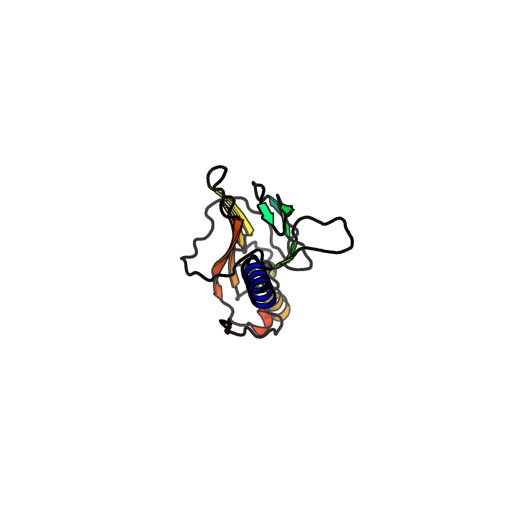18.634 16.963 1.00 54.88 87 ILE A O 1
ATOM 695 N N . SER A 1 88 ? 3.376 20.761 16.702 1.00 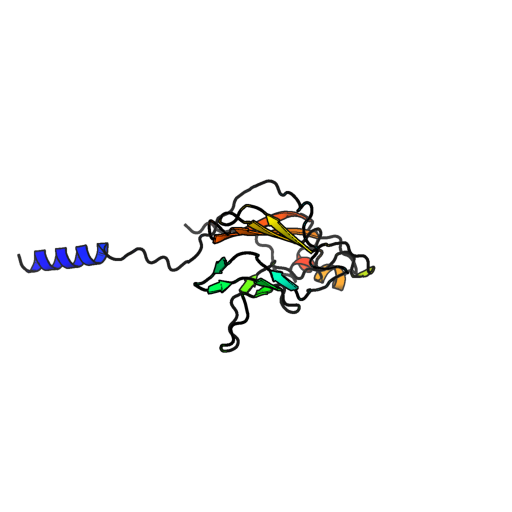56.69 88 SER A N 1
ATOM 696 C CA . SER A 1 88 ? 4.836 20.597 16.826 1.00 56.69 88 SER A CA 1
ATOM 697 C C . SER A 1 88 ? 5.489 19.409 16.096 1.00 56.69 88 SER A C 1
ATOM 699 O O . SER A 1 88 ? 6.035 18.525 16.757 1.00 56.69 88 SER A O 1
ATOM 701 N N . ASN A 1 89 ? 5.507 19.396 14.756 1.00 58.81 89 ASN A N 1
ATOM 702 C CA . ASN A 1 89 ? 6.338 18.479 13.945 1.00 58.81 89 ASN A CA 1
ATOM 703 C C . ASN A 1 89 ? 6.279 16.991 14.362 1.00 58.81 89 ASN A C 1
ATOM 705 O O . ASN A 1 89 ? 7.242 16.251 14.167 1.00 58.81 89 ASN A O 1
ATOM 709 N N . THR A 1 90 ? 5.179 16.550 14.974 1.00 62.38 90 THR A N 1
ATOM 710 C CA . THR A 1 90 ? 5.028 15.184 15.475 1.00 62.38 90 THR A CA 1
ATOM 711 C C . THR A 1 90 ? 4.025 14.466 14.596 1.00 62.38 90 THR A C 1
ATOM 713 O O . THR A 1 90 ? 2.862 14.861 14.525 1.00 62.38 90 THR A O 1
ATOM 716 N N . TYR A 1 91 ? 4.478 13.401 13.942 1.00 65.00 91 TYR A N 1
ATOM 717 C CA . TYR A 1 91 ? 3.665 12.598 13.042 1.00 65.00 91 TYR A CA 1
ATOM 718 C C . TYR A 1 91 ? 3.505 11.192 13.608 1.00 65.00 91 TYR A C 1
ATOM 720 O O . TYR A 1 91 ? 4.470 10.584 14.073 1.00 65.00 91 TYR A O 1
ATOM 728 N N . SER A 1 92 ? 2.283 10.669 13.559 1.00 71.69 92 SER A N 1
ATOM 729 C CA . SER A 1 92 ? 2.053 9.237 13.716 1.00 71.69 92 SER A CA 1
ATOM 730 C C . SER A 1 92 ? 2.215 8.590 12.348 1.00 71.69 92 SER A C 1
ATOM 732 O O . SER A 1 92 ? 1.579 9.006 11.378 1.00 71.69 92 SER A O 1
ATOM 734 N N . LEU A 1 93 ? 3.115 7.616 12.281 1.00 75.00 93 LEU A N 1
ATOM 735 C CA . LEU A 1 93 ? 3.586 7.030 11.037 1.00 75.00 93 LEU A CA 1
ATOM 736 C C . LEU A 1 93 ? 3.204 5.556 11.006 1.00 75.00 93 LEU A C 1
ATOM 738 O O . LEU A 1 93 ? 3.419 4.830 11.979 1.00 75.00 93 LEU A O 1
ATOM 742 N N . LEU A 1 94 ? 2.671 5.136 9.870 1.00 78.19 94 LEU A N 1
ATOM 743 C CA . LEU A 1 94 ? 2.500 3.747 9.503 1.00 78.19 94 LEU A CA 1
ATOM 744 C C . LEU A 1 94 ? 3.377 3.523 8.268 1.00 78.19 94 LEU A C 1
ATOM 746 O O . LEU A 1 94 ? 3.184 4.164 7.236 1.00 78.19 94 LEU A O 1
ATOM 750 N N . LEU A 1 95 ? 4.404 2.683 8.392 1.00 77.62 95 LEU A N 1
ATOM 751 C CA . LEU A 1 95 ? 5.313 2.436 7.276 1.00 77.62 95 LEU A CA 1
ATOM 752 C C . LEU A 1 95 ? 4.546 1.699 6.177 1.00 77.62 95 LEU A C 1
ATOM 754 O O . LEU A 1 95 ? 4.033 0.612 6.431 1.00 77.62 95 LEU A O 1
ATOM 758 N N . LEU A 1 96 ? 4.450 2.277 4.980 1.00 78.69 96 LEU A N 1
ATOM 759 C CA . LEU A 1 96 ? 3.721 1.647 3.881 1.00 78.69 96 LEU A CA 1
ATOM 760 C C . LEU A 1 96 ? 4.411 0.345 3.471 1.00 78.69 96 LEU A C 1
ATOM 762 O O . LEU A 1 96 ? 3.823 -0.733 3.493 1.00 78.69 96 LEU A O 1
ATOM 766 N N . PHE A 1 97 ? 5.685 0.469 3.124 1.00 84.62 97 PHE A N 1
ATOM 767 C CA . PHE A 1 97 ? 6.548 -0.626 2.739 1.00 84.62 97 PHE A CA 1
ATOM 768 C C . PHE A 1 97 ? 7.987 -0.239 3.089 1.00 84.62 97 PHE A C 1
ATOM 770 O O . PHE A 1 97 ? 8.334 0.937 3.137 1.00 84.62 97 PHE A O 1
ATOM 777 N N . GLY A 1 98 ? 8.837 -1.219 3.389 1.00 82.38 98 GLY A N 1
ATOM 778 C CA . GLY A 1 98 ? 10.217 -0.973 3.826 1.00 82.38 98 GLY A CA 1
ATOM 779 C C . GLY A 1 98 ? 11.200 -0.627 2.704 1.00 82.38 98 GLY A C 1
ATOM 780 O O . GLY A 1 98 ? 12.388 -0.892 2.869 1.00 82.38 98 GLY A O 1
ATOM 781 N N . ALA A 1 99 ? 10.721 -0.127 1.565 1.00 87.25 99 ALA A N 1
ATOM 782 C CA . ALA A 1 99 ? 11.525 0.164 0.383 1.00 87.25 99 ALA A CA 1
ATOM 783 C C . ALA A 1 99 ? 10.966 1.361 -0.389 1.00 87.25 99 ALA A C 1
ATOM 785 O O . ALA A 1 99 ? 9.801 1.715 -0.217 1.00 87.25 99 ALA A O 1
ATOM 786 N N . ASP A 1 100 ? 11.820 1.926 -1.237 1.00 89.44 100 ASP A N 1
ATOM 787 C CA . ASP A 1 100 ? 11.491 3.007 -2.158 1.00 89.44 100 ASP A CA 1
ATOM 788 C C . ASP A 1 100 ? 10.859 2.425 -3.429 1.00 89.44 100 ASP A C 1
ATOM 790 O O . ASP A 1 100 ? 11.529 1.711 -4.189 1.00 89.44 100 ASP A O 1
ATOM 794 N N . LEU A 1 101 ? 9.546 2.615 -3.577 1.00 92.81 101 LEU A N 1
ATOM 795 C CA . LEU A 1 101 ? 8.751 1.970 -4.616 1.00 92.81 101 LEU A CA 1
ATOM 796 C C . LEU A 1 101 ? 8.490 2.920 -5.778 1.00 92.81 101 LEU A C 1
ATOM 798 O O . LEU A 1 101 ? 8.310 4.117 -5.601 1.00 92.81 101 LEU A O 1
ATOM 802 N N . VAL A 1 102 ? 8.390 2.353 -6.974 1.00 94.62 102 VAL A N 1
ATOM 803 C CA . VAL A 1 102 ? 8.174 3.120 -8.203 1.00 94.62 102 VAL A CA 1
ATOM 804 C C . VAL A 1 102 ? 7.256 2.367 -9.159 1.00 94.62 102 VAL A C 1
ATOM 806 O O . VAL A 1 102 ? 7.195 1.131 -9.129 1.00 94.62 102 VAL A O 1
ATOM 809 N N . ASP A 1 103 ? 6.581 3.084 -10.055 1.00 97.62 103 ASP A N 1
ATOM 810 C CA . ASP A 1 103 ? 5.943 2.458 -11.206 1.00 97.62 103 ASP A CA 1
ATOM 811 C C . ASP A 1 103 ? 6.996 1.774 -12.082 1.00 97.62 103 ASP A C 1
ATOM 813 O O . ASP A 1 103 ? 7.990 2.377 -12.500 1.00 97.62 103 ASP A O 1
ATOM 817 N N . ARG A 1 104 ? 6.779 0.495 -12.390 1.00 97.69 104 ARG A N 1
ATOM 818 C CA . ARG A 1 104 ? 7.732 -0.294 -13.176 1.00 97.69 104 ARG A CA 1
ATOM 819 C C . ARG A 1 104 ? 7.940 0.244 -14.586 1.00 97.69 104 ARG A C 1
ATOM 821 O O . ARG A 1 104 ? 8.973 -0.054 -15.178 1.00 97.69 104 ARG A O 1
ATOM 828 N N . GLY A 1 105 ? 7.004 1.006 -15.135 1.00 97.31 105 GLY A N 1
ATOM 829 C CA . GLY A 1 105 ? 7.147 1.622 -16.446 1.00 97.31 105 GLY A CA 1
ATOM 830 C C . GLY A 1 105 ? 7.475 3.112 -16.400 1.00 97.31 105 GLY A C 1
ATOM 831 O O . GLY A 1 105 ? 7.389 3.760 -17.443 1.00 97.31 105 GLY A O 1
ATOM 832 N N . LEU A 1 106 ? 7.921 3.656 -15.255 1.00 96.62 106 LEU A N 1
ATOM 833 C CA . LEU A 1 106 ? 8.373 5.051 -15.148 1.00 96.62 106 LEU A CA 1
ATOM 834 C C . LEU A 1 106 ? 9.426 5.406 -16.212 1.00 96.62 106 LEU A C 1
ATOM 836 O O . LEU A 1 106 ? 9.316 6.441 -16.865 1.00 96.62 106 LEU A O 1
ATOM 840 N N . GLY A 1 107 ? 10.414 4.531 -16.435 1.00 93.69 107 GLY A N 1
ATOM 841 C CA . GLY A 1 107 ? 11.478 4.753 -17.425 1.00 93.69 107 GLY A CA 1
ATOM 842 C C . GLY A 1 107 ? 10.989 4.821 -18.878 1.00 93.69 107 GLY A C 1
ATOM 843 O O . GLY A 1 107 ? 11.601 5.509 -19.694 1.00 93.69 107 GLY A O 1
ATOM 844 N N . ASP A 1 108 ? 9.866 4.166 -19.180 1.00 94.69 108 ASP A N 1
ATOM 845 C CA . ASP A 1 108 ? 9.280 4.078 -20.523 1.00 94.69 108 ASP A CA 1
ATOM 846 C C . ASP A 1 108 ? 8.014 4.941 -20.683 1.00 94.69 108 ASP A C 1
ATOM 848 O O . ASP A 1 108 ? 7.421 4.971 -21.761 1.00 94.69 108 ASP A O 1
ATOM 852 N N . SER A 1 109 ? 7.597 5.661 -19.630 1.00 95.31 109 SER A N 1
ATOM 853 C CA . SER A 1 109 ? 6.330 6.414 -19.576 1.00 95.31 109 SER A CA 1
ATOM 854 C C . SER A 1 109 ? 5.096 5.547 -19.880 1.00 95.31 109 SER A C 1
ATOM 856 O O . SER A 1 109 ? 4.188 5.958 -20.604 1.00 95.31 109 SER A O 1
ATOM 858 N N . ILE A 1 110 ? 5.075 4.320 -19.351 1.00 96.94 110 ILE A N 1
ATOM 859 C CA . ILE A 1 110 ? 3.951 3.381 -19.458 1.00 96.94 110 ILE A CA 1
ATOM 860 C C . ILE A 1 110 ? 3.501 3.029 -18.043 1.00 96.94 110 ILE A C 1
ATOM 862 O O . ILE A 1 110 ? 4.282 2.485 -17.279 1.00 96.94 110 ILE A O 1
ATOM 866 N N . HIS A 1 111 ? 2.246 3.290 -17.689 1.00 97.56 111 HIS A N 1
ATOM 867 C CA . HIS A 1 111 ? 1.724 2.930 -16.370 1.00 97.56 111 HIS A CA 1
ATOM 868 C C . HIS A 1 111 ? 1.595 1.403 -16.229 1.00 97.56 111 HIS A C 1
ATOM 870 O O . HIS A 1 111 ? 0.771 0.784 -16.910 1.00 97.56 111 HIS A O 1
ATOM 876 N N . LEU A 1 112 ? 2.426 0.791 -15.377 1.00 97.94 112 LEU A N 1
ATOM 877 C CA . LEU A 1 112 ? 2.492 -0.666 -15.184 1.00 97.94 112 LEU A CA 1
ATOM 878 C C . LEU A 1 112 ? 2.205 -1.119 -13.750 1.00 97.94 112 LEU A C 1
ATOM 880 O O . LEU A 1 112 ? 2.070 -2.327 -13.522 1.00 97.94 112 LEU A O 1
ATOM 884 N N . SER A 1 113 ? 2.134 -0.189 -12.799 1.00 98.00 113 SER A N 1
ATOM 885 C CA . SER A 1 113 ? 1.990 -0.500 -11.377 1.00 98.00 113 SER A CA 1
ATOM 886 C C . SER A 1 113 ? 0.796 0.249 -10.785 1.00 98.00 113 SER A C 1
ATOM 888 O O . SER A 1 113 ? 0.974 1.306 -10.177 1.00 98.00 113 SER A O 1
ATOM 890 N N . PRO A 1 114 ? -0.445 -0.222 -10.980 1.00 97.50 114 PRO A N 1
ATOM 891 C CA . PRO A 1 114 ? -1.605 0.491 -10.471 1.00 97.50 114 PRO A CA 1
ATOM 892 C C . PRO A 1 114 ? -1.632 0.491 -8.938 1.00 97.50 114 PRO A C 1
ATOM 894 O O . PRO A 1 114 ? -1.283 -0.490 -8.277 1.00 97.50 114 PRO A O 1
ATOM 897 N N . ILE A 1 115 ? -2.100 1.608 -8.378 1.00 97.38 115 ILE A N 1
ATOM 898 C CA . ILE A 1 115 ? -2.456 1.712 -6.962 1.00 97.38 115 ILE A CA 1
ATOM 899 C C . ILE A 1 115 ? -3.977 1.803 -6.880 1.00 97.38 115 ILE A C 1
ATOM 901 O O . ILE A 1 115 ? -4.572 2.786 -7.330 1.00 97.38 115 ILE A O 1
ATOM 905 N N . THR A 1 116 ? -4.615 0.785 -6.308 1.00 98.19 116 THR A N 1
ATOM 906 C CA . THR A 1 116 ? -6.077 0.640 -6.331 1.00 98.19 116 THR A CA 1
ATOM 907 C C . THR A 1 116 ? -6.650 0.643 -4.927 1.00 98.19 116 THR A C 1
ATOM 909 O O . THR A 1 116 ? -6.190 -0.072 -4.043 1.00 98.19 116 THR A O 1
ATOM 912 N N . ARG A 1 117 ? -7.715 1.417 -4.719 1.00 97.88 117 ARG A N 1
ATOM 913 C CA . ARG A 1 117 ? -8.501 1.417 -3.485 1.00 97.88 117 ARG A CA 1
ATOM 914 C C . ARG A 1 117 ? -9.837 0.722 -3.694 1.00 97.88 117 ARG A C 1
ATOM 916 O O . ARG A 1 117 ? -10.564 1.032 -4.637 1.00 97.88 117 ARG A O 1
ATOM 923 N N . LYS A 1 118 ? -10.251 -0.106 -2.738 1.00 98.50 118 LYS A N 1
ATOM 924 C CA . LYS A 1 118 ? -11.597 -0.684 -2.702 1.00 98.50 118 LYS A CA 1
ATOM 925 C C . LYS A 1 118 ? -12.186 -0.655 -1.295 1.00 98.50 118 LYS A C 1
ATOM 927 O O . LYS A 1 118 ? -11.488 -0.886 -0.314 1.00 98.50 118 LYS A O 1
ATOM 932 N N . LEU A 1 119 ? -13.479 -0.351 -1.208 1.00 98.44 119 LEU A N 1
ATOM 933 C CA . LEU A 1 119 ? -14.266 -0.407 0.022 1.00 98.44 119 LEU A CA 1
ATOM 934 C C . LEU A 1 119 ? -15.371 -1.444 -0.165 1.00 98.44 119 LEU A C 1
ATOM 936 O O . LEU A 1 119 ? -16.179 -1.317 -1.084 1.00 98.44 119 LEU A O 1
ATOM 940 N N . GLU A 1 120 ? -15.412 -2.446 0.704 1.00 98.00 120 GLU A N 1
ATOM 941 C CA . GLU A 1 120 ? -16.378 -3.547 0.632 1.00 98.00 120 GLU A CA 1
ATOM 942 C C . GLU A 1 120 ? -17.055 -3.774 1.983 1.00 98.00 120 GLU A C 1
ATOM 944 O O . GLU A 1 120 ? -16.566 -3.310 3.010 1.00 98.00 120 GLU A O 1
ATOM 949 N N . GLY A 1 121 ? -18.173 -4.501 1.984 1.00 97.44 121 GLY A N 1
ATOM 950 C CA . GLY A 1 121 ? -18.931 -4.838 3.191 1.00 97.44 121 GLY A CA 1
ATOM 951 C C . GLY A 1 121 ? -20.053 -3.853 3.531 1.00 97.44 121 GLY A C 1
ATOM 952 O O . GLY A 1 121 ? -20.204 -2.789 2.929 1.00 97.44 121 GLY A O 1
ATOM 953 N N . ASN A 1 122 ? -20.873 -4.233 4.510 1.00 98.06 122 ASN A N 1
ATOM 954 C CA . ASN A 1 122 ? -21.959 -3.399 5.026 1.00 98.06 122 ASN A CA 1
ATOM 955 C C . ASN A 1 122 ? -21.446 -2.501 6.154 1.00 98.06 122 ASN A C 1
ATOM 957 O O . ASN A 1 122 ? -20.492 -2.867 6.838 1.00 98.06 122 ASN A O 1
ATOM 961 N N . VAL A 1 123 ? -22.112 -1.368 6.399 1.00 97.81 123 VAL A N 1
ATOM 962 C CA . VAL A 1 123 ? -21.804 -0.471 7.531 1.00 97.81 123 VAL A CA 1
ATOM 963 C C . VAL A 1 123 ? -21.694 -1.261 8.843 1.00 97.81 123 VAL A C 1
ATOM 965 O O . VAL A 1 123 ? -22.573 -2.061 9.158 1.00 97.81 123 VAL A O 1
ATOM 968 N N . GLY A 1 124 ? -20.612 -1.035 9.590 1.00 97.12 124 GLY A N 1
ATOM 969 C CA . GLY A 1 124 ? -20.247 -1.778 10.801 1.00 97.12 124 GLY A CA 1
ATOM 970 C C . GLY A 1 124 ? -19.388 -3.022 10.542 1.00 97.12 124 GLY A C 1
ATOM 971 O O . GLY A 1 124 ? -18.969 -3.673 11.490 1.00 97.12 124 GLY A O 1
ATOM 972 N N . SER A 1 125 ? -19.129 -3.360 9.278 1.00 97.94 125 SER A N 1
ATOM 973 C CA . SER A 1 125 ? -18.333 -4.516 8.836 1.00 97.94 125 SER A CA 1
ATOM 974 C C . SER A 1 125 ? -17.530 -4.217 7.565 1.00 97.94 125 SER A C 1
ATOM 976 O O . SER A 1 125 ? -17.158 -5.135 6.834 1.00 97.94 125 SER A O 1
ATOM 978 N N . ARG A 1 126 ? -17.309 -2.933 7.258 1.00 98.56 126 ARG A N 1
ATOM 979 C CA . ARG A 1 126 ? -16.592 -2.535 6.049 1.00 98.56 126 ARG A CA 1
ATOM 980 C C . ARG A 1 126 ? -15.111 -2.876 6.142 1.00 98.56 126 ARG A C 1
ATOM 982 O O . ARG A 1 126 ? -14.516 -2.831 7.218 1.00 98.56 126 ARG A O 1
ATOM 989 N N . VAL A 1 127 ? -14.515 -3.151 4.990 1.00 98.38 127 VAL A N 1
ATOM 990 C CA . VAL A 1 127 ? -13.070 -3.314 4.828 1.00 98.38 127 VAL A CA 1
ATOM 991 C C . VAL A 1 127 ? -12.612 -2.362 3.738 1.00 98.38 127 VAL A C 1
ATOM 993 O O . VAL A 1 127 ? -13.110 -2.416 2.611 1.00 98.38 127 VAL A O 1
ATOM 996 N N . MET A 1 128 ? -11.684 -1.472 4.081 1.00 98.00 128 MET A N 1
ATOM 997 C CA . MET A 1 128 ? -10.984 -0.645 3.104 1.00 98.00 128 MET A CA 1
ATOM 998 C C . MET A 1 128 ? -9.662 -1.323 2.780 1.00 98.00 128 MET A C 1
ATOM 1000 O O . MET A 1 128 ? -8.883 -1.594 3.690 1.00 98.00 128 MET A O 1
ATOM 1004 N N . THR A 1 129 ? -9.429 -1.592 1.499 1.00 98.00 129 THR A N 1
ATOM 1005 C CA . THR A 1 129 ? -8.178 -2.150 0.986 1.00 98.00 129 THR A CA 1
ATOM 1006 C C . THR A 1 129 ? -7.529 -1.148 0.042 1.00 98.00 129 THR A C 1
ATOM 1008 O O . THR A 1 129 ? -8.207 -0.609 -0.835 1.00 98.00 129 THR A O 1
ATOM 1011 N N . VAL A 1 130 ? -6.227 -0.928 0.200 1.00 97.25 130 VAL A N 1
ATOM 1012 C CA . VAL A 1 130 ? -5.370 -0.313 -0.819 1.00 97.25 130 VAL A CA 1
ATOM 1013 C C . VAL A 1 130 ? -4.384 -1.365 -1.299 1.00 97.25 130 VAL A C 1
ATOM 1015 O O . VAL A 1 130 ? -3.773 -2.041 -0.476 1.00 97.25 130 VAL A O 1
ATOM 1018 N N . GLU A 1 131 ? -4.247 -1.509 -2.607 1.00 98.00 131 GLU A N 1
ATOM 1019 C CA . GLU A 1 131 ? -3.331 -2.433 -3.262 1.00 98.00 131 GLU A CA 1
ATOM 1020 C C . GLU A 1 131 ? -2.287 -1.664 -4.060 1.00 98.00 131 GLU A C 1
ATOM 1022 O O . GLU A 1 131 ? -2.641 -0.778 -4.836 1.00 98.00 131 GLU A O 1
ATOM 1027 N N . TRP A 1 132 ? -1.025 -2.045 -3.877 1.00 96.94 132 TRP A N 1
ATOM 1028 C CA . TRP A 1 132 ? 0.070 -1.724 -4.782 1.00 96.94 132 TRP A CA 1
ATOM 1029 C C . TRP A 1 132 ? 0.345 -2.981 -5.592 1.00 96.94 132 TRP A C 1
ATOM 1031 O O . TRP A 1 132 ? 0.898 -3.959 -5.074 1.00 96.94 132 TRP A O 1
ATOM 1041 N N . GLU A 1 133 ? -0.093 -2.966 -6.844 1.00 97.88 133 GLU A N 1
ATOM 1042 C CA . GLU A 1 133 ? 0.119 -4.067 -7.768 1.00 97.88 133 GLU A CA 1
ATOM 1043 C C . GLU A 1 133 ? 1.383 -3.802 -8.578 1.00 97.88 133 GLU A C 1
ATOM 1045 O O . GLU A 1 133 ? 1.602 -2.706 -9.094 1.00 97.88 133 GLU A O 1
ATOM 1050 N N . ASN A 1 134 ? 2.210 -4.836 -8.709 1.00 97.88 134 ASN A N 1
ATOM 1051 C CA . ASN A 1 134 ? 3.354 -4.857 -9.601 1.00 97.88 134 ASN A CA 1
ATOM 1052 C C . ASN A 1 134 ? 4.303 -3.661 -9.395 1.00 97.88 134 ASN A C 1
ATOM 1054 O O . ASN A 1 134 ? 4.855 -3.153 -10.365 1.00 97.88 134 ASN A O 1
ATOM 1058 N N . ALA A 1 135 ? 4.479 -3.181 -8.162 1.00 97.12 135 ALA A N 1
ATOM 1059 C CA . ALA A 1 135 ? 5.341 -2.039 -7.862 1.00 97.12 135 ALA A CA 1
ATOM 1060 C C . ALA A 1 135 ? 6.817 -2.440 -7.960 1.00 97.12 135 ALA A C 1
ATOM 1062 O O . ALA A 1 135 ? 7.203 -3.498 -7.461 1.00 97.12 135 ALA A O 1
ATOM 1063 N N . GLY A 1 136 ? 7.624 -1.610 -8.617 1.00 96.06 136 GLY A N 1
ATOM 1064 C CA . GLY A 1 136 ? 9.067 -1.786 -8.751 1.00 96.06 136 GLY A CA 1
ATOM 1065 C C . GLY A 1 136 ? 9.834 -1.115 -7.619 1.00 96.06 136 GLY A C 1
ATOM 1066 O O . GLY A 1 136 ? 9.242 -0.540 -6.709 1.00 96.06 136 GLY A O 1
ATOM 1067 N N . PHE A 1 137 ? 11.162 -1.160 -7.704 1.00 94.44 137 PHE A N 1
ATOM 1068 C CA . PHE A 1 137 ? 12.053 -0.521 -6.738 1.00 94.44 137 PHE A CA 1
ATOM 1069 C C . PHE A 1 137 ? 12.839 0.613 -7.389 1.00 94.44 137 PHE A C 1
ATOM 1071 O O . PHE A 1 137 ? 13.577 0.384 -8.353 1.00 94.44 137 PHE A O 1
ATOM 1078 N N . PHE A 1 138 ? 12.744 1.819 -6.829 1.00 93.12 138 PHE A N 1
ATOM 1079 C CA . PHE A 1 138 ? 13.410 2.999 -7.380 1.00 93.12 138 PHE A CA 1
ATOM 1080 C C . PHE A 1 138 ? 14.934 2.825 -7.446 1.00 93.12 138 PHE A C 1
ATOM 1082 O O . PHE A 1 138 ? 15.570 3.184 -8.436 1.00 93.12 138 PHE A O 1
ATOM 1089 N N . GLY A 1 139 ? 15.532 2.176 -6.441 1.00 92.38 139 GLY A N 1
ATOM 1090 C CA . GLY A 1 139 ? 16.970 1.892 -6.414 1.00 92.38 139 GLY A CA 1
ATOM 1091 C C . GLY A 1 139 ? 17.463 1.022 -7.580 1.00 92.38 139 GLY A C 1
ATOM 1092 O O . GLY A 1 139 ? 18.587 1.223 -8.054 1.00 92.38 139 GLY A O 1
ATOM 1093 N N . GLU A 1 140 ? 16.640 0.088 -8.076 1.00 93.75 140 GLU A N 1
ATOM 1094 C CA . GLU A 1 140 ? 16.954 -0.701 -9.277 1.00 93.75 140 GLU A CA 1
ATOM 1095 C C . GLU A 1 140 ? 16.900 0.178 -10.529 1.00 93.75 140 GLU A C 1
ATOM 1097 O O . GLU A 1 140 ? 17.865 0.206 -11.301 1.00 93.75 140 GLU A O 1
ATOM 1102 N N . LEU A 1 141 ? 15.813 0.940 -10.688 1.00 94.38 141 LEU A N 1
ATOM 1103 C CA . LEU A 1 141 ? 15.615 1.836 -11.824 1.00 94.38 141 LEU A CA 1
ATOM 1104 C C . LEU A 1 141 ? 16.749 2.859 -11.922 1.00 94.38 141 LEU A C 1
ATOM 1106 O O . LEU A 1 141 ? 17.339 3.028 -12.987 1.00 94.38 141 LEU A O 1
ATOM 1110 N N . LEU A 1 142 ? 17.106 3.491 -10.806 1.00 93.38 142 LEU A N 1
ATOM 1111 C CA . LEU A 1 142 ? 18.162 4.495 -10.753 1.00 93.38 142 LEU A CA 1
ATOM 1112 C C . LEU A 1 142 ? 19.542 3.915 -11.093 1.00 93.38 142 LEU A C 1
ATOM 1114 O O . LEU A 1 142 ? 20.338 4.565 -11.770 1.00 93.38 142 LEU A O 1
ATOM 1118 N N . SER A 1 143 ? 19.844 2.709 -10.606 1.00 94.12 143 SER A N 1
ATOM 1119 C CA . SER A 1 143 ? 21.187 2.126 -10.732 1.00 94.12 143 SER A CA 1
ATOM 1120 C C . SER A 1 143 ? 21.406 1.425 -12.070 1.00 94.12 143 SER A C 1
ATOM 1122 O O . SER A 1 143 ? 22.502 1.490 -12.626 1.00 94.12 143 SER A O 1
ATOM 1124 N N . ASN A 1 144 ? 20.372 0.754 -12.582 1.00 93.31 144 ASN A N 1
ATOM 1125 C CA . ASN A 1 144 ? 20.480 -0.146 -13.728 1.00 93.31 144 ASN A CA 1
ATOM 1126 C C . ASN A 1 144 ? 19.602 0.265 -14.917 1.00 93.31 144 ASN A C 1
ATOM 1128 O O . ASN A 1 144 ? 19.770 -0.291 -16.002 1.00 93.31 144 ASN A O 1
ATOM 1132 N N . GLY A 1 145 ? 18.664 1.200 -14.737 1.00 93.06 145 GLY A N 1
ATOM 1133 C CA . GLY A 1 145 ? 17.659 1.523 -15.751 1.00 93.06 145 GLY A CA 1
ATOM 1134 C C . GLY A 1 145 ? 16.644 0.398 -15.971 1.00 93.06 145 GLY A C 1
ATOM 1135 O O . GLY A 1 145 ? 16.039 0.333 -17.037 1.00 93.06 145 GLY A O 1
ATOM 1136 N N . THR A 1 146 ? 16.491 -0.516 -15.006 1.00 93.06 146 THR A N 1
ATOM 1137 C CA . THR A 1 146 ? 15.594 -1.675 -15.098 1.00 93.06 146 THR A CA 1
ATOM 1138 C C . THR A 1 146 ? 14.618 -1.729 -13.932 1.00 93.06 146 THR A C 1
ATOM 1140 O O . THR A 1 146 ? 14.879 -1.190 -12.861 1.00 93.06 146 THR A O 1
ATOM 1143 N N . THR A 1 147 ? 13.500 -2.417 -14.139 1.00 94.25 147 THR A N 1
ATOM 1144 C CA . THR A 1 147 ? 12.443 -2.633 -13.142 1.00 94.25 147 THR A CA 1
ATOM 1145 C C . THR A 1 147 ? 12.045 -4.110 -13.133 1.00 94.25 147 THR A C 1
ATOM 1147 O O . THR A 1 147 ? 10.881 -4.468 -13.316 1.00 94.25 147 THR A O 1
ATOM 1150 N N . ASN A 1 148 ? 13.025 -5.011 -13.034 1.00 94.62 148 ASN A N 1
ATOM 1151 C CA . ASN A 1 148 ? 12.789 -6.456 -13.083 1.00 94.62 148 ASN A CA 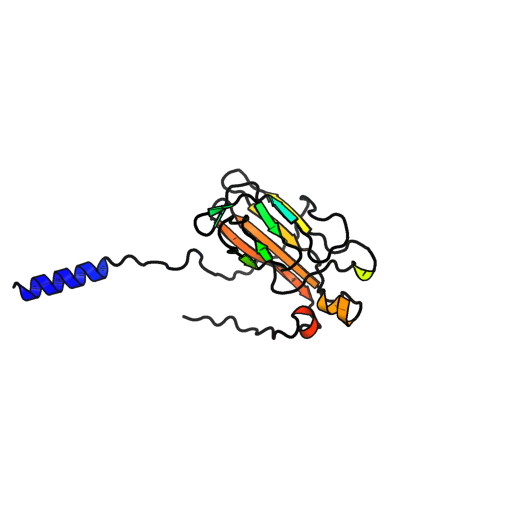1
ATOM 1152 C C . ASN A 1 148 ? 12.211 -6.987 -11.772 1.00 94.62 148 ASN A C 1
ATOM 1154 O O . ASN A 1 148 ? 11.395 -7.914 -11.796 1.00 94.62 148 ASN A O 1
ATOM 1158 N N . ASP A 1 149 ? 12.642 -6.413 -10.651 1.00 95.94 149 ASP A N 1
ATOM 1159 C CA . ASP A 1 149 ? 12.136 -6.768 -9.338 1.00 95.94 149 ASP A CA 1
ATOM 1160 C C . ASP A 1 149 ? 10.785 -6.085 -9.093 1.00 95.94 149 ASP A C 1
ATOM 1162 O O . ASP A 1 149 ? 10.528 -4.966 -9.547 1.00 95.94 149 ASP A O 1
ATOM 1166 N N . PHE A 1 150 ? 9.893 -6.785 -8.392 1.00 97.38 150 PHE A N 1
ATOM 1167 C CA . PHE A 1 150 ? 8.547 -6.296 -8.115 1.00 97.38 150 PHE A CA 1
ATOM 1168 C C . PHE A 1 150 ? 7.978 -6.838 -6.807 1.00 97.38 150 PHE A C 1
ATOM 1170 O O . PHE A 1 150 ? 8.338 -7.929 -6.346 1.00 97.38 150 PHE A O 1
ATOM 1177 N N . VAL A 1 151 ? 7.014 -6.105 -6.257 1.00 97.19 151 VAL A N 1
ATOM 1178 C CA . VAL A 1 151 ? 6.196 -6.513 -5.114 1.00 97.19 151 VAL A CA 1
ATOM 1179 C C . VAL A 1 151 ? 4.714 -6.300 -5.395 1.00 97.19 151 VAL A C 1
ATOM 1181 O O . VAL A 1 151 ? 4.322 -5.370 -6.093 1.00 97.19 151 VAL A O 1
ATOM 1184 N N . ASN A 1 152 ? 3.896 -7.179 -4.820 1.00 97.94 152 ASN A N 1
ATOM 1185 C CA . ASN A 1 152 ? 2.453 -7.006 -4.713 1.00 97.94 152 ASN A CA 1
ATOM 1186 C C . ASN A 1 152 ? 2.095 -7.029 -3.235 1.00 97.94 152 ASN A C 1
ATOM 1188 O O . ASN A 1 152 ? 2.503 -7.951 -2.518 1.00 97.94 152 ASN A O 1
ATOM 1192 N N . PHE A 1 153 ? 1.353 -6.038 -2.763 1.00 97.12 153 PHE A N 1
ATOM 1193 C CA . PHE A 1 153 ? 0.849 -6.066 -1.399 1.00 97.12 153 PHE A CA 1
ATOM 1194 C C . PHE A 1 153 ? -0.410 -5.227 -1.240 1.00 97.12 153 PHE A C 1
ATOM 1196 O O . PHE A 1 153 ? -0.665 -4.270 -1.970 1.00 97.12 153 PHE A O 1
ATOM 1203 N N . GLN A 1 154 ? -1.175 -5.590 -0.221 1.00 97.19 154 GLN A N 1
ATOM 1204 C CA . GLN A 1 154 ? -2.369 -4.883 0.200 1.00 97.19 154 GLN A CA 1
ATOM 1205 C C . GLN A 1 154 ? -2.198 -4.379 1.625 1.00 97.19 154 GLN A C 1
ATOM 1207 O O . GLN A 1 154 ? -1.659 -5.087 2.479 1.00 97.19 154 GLN A O 1
ATOM 1212 N N . MET A 1 155 ? -2.749 -3.203 1.899 1.00 95.44 155 MET A N 1
ATOM 1213 C CA . MET A 1 155 ? -3.052 -2.754 3.249 1.00 95.44 155 MET A CA 1
ATOM 1214 C C . MET A 1 155 ? -4.565 -2.736 3.447 1.00 95.44 155 MET A C 1
ATOM 1216 O O . MET A 1 155 ? -5.293 -2.177 2.627 1.00 95.44 155 MET A O 1
ATOM 1220 N N . LYS A 1 156 ? -5.036 -3.326 4.545 1.00 96.25 156 LYS A N 1
ATOM 1221 C CA . LYS A 1 156 ? -6.454 -3.439 4.891 1.00 96.25 156 LYS A CA 1
ATOM 1222 C C . LYS A 1 156 ? -6.724 -2.803 6.246 1.00 96.25 156 LYS A C 1
ATOM 1224 O O . LYS A 1 156 ? -5.999 -3.072 7.203 1.00 96.25 156 LYS A O 1
ATOM 1229 N N . LEU A 1 157 ? -7.792 -2.015 6.320 1.00 96.50 157 LEU A N 1
ATOM 1230 C CA . LEU A 1 157 ? -8.384 -1.539 7.569 1.00 96.50 157 LEU A CA 1
ATOM 1231 C C . LEU A 1 157 ? -9.767 -2.170 7.728 1.00 96.50 157 LEU A C 1
ATOM 1233 O O . LEU A 1 157 ? -10.591 -2.086 6.812 1.00 96.50 157 LEU A O 1
ATOM 1237 N N . TYR A 1 158 ? -10.025 -2.777 8.885 1.00 97.75 158 TYR A N 1
ATOM 1238 C CA . TYR A 1 158 ? -11.296 -3.433 9.199 1.00 97.75 158 TYR A CA 1
ATOM 1239 C C . TYR A 1 158 ? -12.127 -2.572 10.155 1.00 97.75 158 TYR A C 1
ATOM 1241 O O . TYR A 1 158 ? -11.702 -2.286 11.271 1.00 97.75 158 TYR A O 1
ATOM 1249 N N . GLU A 1 159 ? -13.337 -2.183 9.745 1.00 98.06 159 GLU A N 1
ATOM 1250 C CA . GLU A 1 159 ? -14.226 -1.319 10.537 1.00 98.06 159 GLU A CA 1
ATOM 1251 C C . GLU A 1 159 ? -14.669 -1.974 11.853 1.00 98.06 159 GLU A C 1
ATOM 1253 O O . GLU A 1 159 ? -14.745 -1.306 12.880 1.00 98.06 159 GLU A O 1
ATOM 1258 N N . ALA A 1 160 ? -14.980 -3.273 11.825 1.00 97.19 160 ALA A N 1
ATOM 1259 C CA . ALA A 1 160 ? -15.564 -3.971 12.970 1.00 97.19 160 ALA A CA 1
ATOM 1260 C C . ALA A 1 160 ? -14.545 -4.264 14.080 1.00 97.19 160 ALA A C 1
ATOM 1262 O O . ALA A 1 160 ? -14.859 -4.127 15.262 1.00 97.19 160 ALA A O 1
ATOM 1263 N N . SER A 1 161 ? -13.351 -4.719 13.698 1.00 95.62 161 SER A N 1
ATOM 1264 C CA . SER A 1 161 ? -12.316 -5.171 14.632 1.00 95.62 161 SER A CA 1
ATOM 1265 C C . SER A 1 161 ? -11.273 -4.103 14.942 1.00 95.62 161 SER A C 1
ATOM 1267 O O . SER A 1 161 ? -10.627 -4.179 15.982 1.00 95.62 161 SER A O 1
ATOM 1269 N N . GLY A 1 162 ? -11.116 -3.105 14.069 1.00 94.38 162 GLY A N 1
ATOM 1270 C CA . GLY A 1 162 ? -10.006 -2.160 14.150 1.00 94.38 162 GLY A CA 1
ATOM 1271 C C . GLY A 1 162 ? -8.679 -2.751 13.667 1.00 94.38 162 GLY A C 1
ATOM 1272 O O . GLY A 1 162 ? -7.635 -2.159 13.918 1.00 94.38 162 GLY A O 1
ATOM 1273 N N . ASP A 1 163 ? -8.687 -3.903 12.987 1.00 95.38 163 ASP A N 1
ATOM 1274 C CA . ASP A 1 163 ? -7.450 -4.536 12.529 1.00 95.38 163 ASP A CA 1
ATOM 1275 C C . ASP A 1 163 ? -6.785 -3.731 11.408 1.00 95.38 163 ASP A C 1
ATOM 1277 O O . ASP A 1 163 ? -7.443 -3.242 10.482 1.00 95.38 163 ASP A O 1
ATOM 1281 N N . ILE A 1 164 ? -5.455 -3.662 11.479 1.00 94.06 164 ILE A N 1
ATOM 1282 C CA . ILE A 1 164 ? -4.574 -3.192 10.410 1.00 94.06 164 ILE A CA 1
ATOM 1283 C C . ILE A 1 164 ? -3.841 -4.416 9.877 1.00 94.06 164 ILE A C 1
ATOM 1285 O O . ILE A 1 164 ? -3.103 -5.065 10.619 1.00 94.06 164 ILE A O 1
ATOM 1289 N N . VAL A 1 165 ? -4.030 -4.734 8.599 1.00 95.25 165 VAL A N 1
ATOM 1290 C CA . VAL A 1 165 ? -3.438 -5.929 7.989 1.00 95.25 165 VAL A CA 1
ATOM 1291 C C . VAL A 1 165 ? -2.627 -5.549 6.765 1.00 95.25 165 VAL A C 1
ATOM 1293 O O . VAL A 1 165 ? -3.127 -4.876 5.868 1.00 95.25 165 VAL A O 1
ATOM 1296 N N . TYR A 1 166 ? -1.398 -6.054 6.710 1.00 94.88 166 TYR A N 1
ATOM 1297 C CA . TYR A 1 166 ? -0.599 -6.101 5.494 1.00 94.88 166 TYR A CA 1
ATOM 1298 C C . TYR A 1 166 ? -0.648 -7.513 4.932 1.00 94.88 166 TYR A C 1
ATOM 1300 O O . TYR A 1 166 ? -0.285 -8.470 5.615 1.00 94.88 166 TYR A O 1
ATOM 1308 N N . HIS A 1 167 ? -1.103 -7.645 3.691 1.00 96.25 167 HIS A N 1
ATOM 1309 C CA . HIS A 1 167 ? -1.179 -8.924 2.995 1.00 96.25 167 HIS A CA 1
ATOM 1310 C C . HIS A 1 167 ? -0.216 -8.882 1.818 1.00 96.25 167 HIS A C 1
ATOM 1312 O O . HIS A 1 167 ? -0.442 -8.162 0.849 1.00 96.25 167 HIS A O 1
ATOM 1318 N N . PHE A 1 168 ? 0.880 -9.625 1.925 1.00 96.31 168 PHE A N 1
ATOM 1319 C CA . PHE A 1 168 ? 1.898 -9.693 0.881 1.00 96.31 168 PHE A CA 1
ATOM 1320 C C . PHE A 1 168 ? 1.539 -10.765 -0.146 1.00 96.31 168 PHE A C 1
ATOM 1322 O O . PHE A 1 168 ? 1.220 -11.899 0.219 1.00 96.31 168 PHE A O 1
ATOM 1329 N N . GLY A 1 169 ? 1.592 -10.391 -1.420 1.00 96.94 169 GLY A N 1
ATOM 1330 C CA . GLY A 1 169 ? 1.376 -11.270 -2.558 1.00 96.94 169 GLY A CA 1
ATOM 1331 C C . GLY A 1 169 ? 2.678 -11.778 -3.176 1.00 96.94 169 GLY A C 1
ATOM 1332 O O . GLY A 1 169 ? 3.759 -11.646 -2.587 1.00 96.94 169 GLY A O 1
ATOM 1333 N N . PRO A 1 170 ? 2.596 -12.369 -4.381 1.00 97.25 170 PRO A N 1
ATOM 1334 C CA . PRO A 1 170 ? 3.770 -12.761 -5.147 1.00 97.25 170 PRO A CA 1
ATOM 1335 C C . PRO A 1 170 ? 4.733 -11.585 -5.337 1.00 97.25 170 PRO A C 1
ATOM 1337 O O . PRO A 1 170 ? 4.320 -10.461 -5.618 1.00 97.25 170 PRO A O 1
ATOM 1340 N N . SER A 1 171 ? 6.026 -11.845 -5.205 1.00 96.62 171 SER A N 1
ATOM 1341 C CA . SER A 1 171 ? 7.082 -10.857 -5.424 1.00 96.62 171 SER A CA 1
ATOM 1342 C C . SER A 1 171 ? 8.319 -11.532 -6.005 1.00 96.62 171 SER A C 1
ATOM 1344 O O . SER A 1 171 ? 8.502 -12.745 -5.871 1.00 96.62 171 SER A O 1
ATOM 1346 N N . SER A 1 172 ? 9.170 -10.742 -6.652 1.00 95.81 172 SER A N 1
ATOM 1347 C CA . SER A 1 172 ? 10.495 -11.159 -7.101 1.00 95.81 172 SER A CA 1
ATOM 1348 C C . SER A 1 172 ? 11.488 -10.075 -6.722 1.00 95.81 172 SER A C 1
ATOM 1350 O O . SER A 1 172 ? 11.370 -8.952 -7.196 1.00 95.81 172 SER A O 1
ATOM 1352 N N . VAL A 1 173 ? 12.453 -10.414 -5.866 1.00 94.06 173 VAL A N 1
ATOM 1353 C CA . VAL A 1 173 ? 13.539 -9.510 -5.470 1.00 94.06 173 VAL A CA 1
ATOM 1354 C C . VAL A 1 173 ? 14.864 -10.236 -5.663 1.00 94.06 173 VAL A C 1
ATOM 1356 O O . VAL A 1 173 ? 15.322 -10.988 -4.800 1.00 94.06 173 VAL A O 1
ATOM 1359 N N . THR A 1 174 ? 15.451 -10.060 -6.839 1.00 93.31 174 THR A N 1
ATOM 1360 C CA . THR A 1 174 ? 16.713 -10.678 -7.254 1.00 93.31 174 THR A CA 1
ATOM 1361 C C . THR A 1 174 ? 17.924 -9.831 -6.869 1.00 93.31 174 THR A C 1
ATOM 1363 O O . THR A 1 174 ? 19.015 -10.375 -6.683 1.00 93.31 174 THR A O 1
ATOM 1366 N N . MET A 1 175 ? 17.735 -8.522 -6.666 1.00 88.31 175 MET A N 1
ATOM 1367 C CA . MET A 1 175 ? 18.773 -7.565 -6.285 1.00 88.31 175 MET A CA 1
ATOM 1368 C C . MET A 1 175 ? 18.414 -6.834 -4.978 1.00 88.31 175 MET A C 1
ATOM 1370 O O . MET A 1 175 ? 18.240 -5.614 -4.967 1.00 88.31 175 MET A O 1
ATOM 1374 N N . PRO A 1 176 ? 18.376 -7.536 -3.826 1.00 89.62 176 PRO A N 1
ATOM 1375 C CA . PRO A 1 176 ? 17.963 -6.947 -2.548 1.00 89.62 176 PRO A CA 1
ATOM 1376 C C . PRO A 1 176 ? 18.826 -5.754 -2.109 1.00 89.62 176 PRO A C 1
ATOM 1378 O O . PRO A 1 176 ? 18.345 -4.871 -1.408 1.00 89.62 176 PRO A O 1
ATOM 1381 N N . GLY A 1 177 ? 20.094 -5.694 -2.533 1.00 89.31 177 GLY A N 1
ATOM 1382 C CA . GLY A 1 177 ? 20.962 -4.547 -2.256 1.00 89.31 177 GLY A CA 1
ATOM 1383 C C . GLY A 1 177 ? 20.474 -3.246 -2.901 1.00 89.31 177 GLY A C 1
ATOM 1384 O O . GLY A 1 177 ? 20.626 -2.193 -2.292 1.00 89.31 177 GLY A O 1
ATOM 1385 N N . LEU A 1 178 ? 19.865 -3.320 -4.088 1.00 90.19 178 LEU A N 1
ATOM 1386 C CA . LEU A 1 178 ? 19.265 -2.165 -4.761 1.00 90.19 178 LEU A CA 1
ATOM 1387 C C . LEU A 1 178 ? 17.840 -1.916 -4.262 1.00 90.19 178 LEU A C 1
ATOM 1389 O O . LEU A 1 178 ? 17.484 -0.774 -3.999 1.00 90.19 178 LEU A O 1
ATOM 1393 N N . ALA A 1 179 ? 17.062 -2.983 -4.059 1.00 89.69 179 ALA A N 1
ATOM 1394 C CA . ALA A 1 179 ? 15.681 -2.890 -3.589 1.00 89.69 179 ALA A CA 1
ATOM 1395 C C . ALA A 1 179 ? 15.554 -2.267 -2.187 1.00 89.69 179 ALA A C 1
ATOM 1397 O O . ALA A 1 179 ? 14.617 -1.523 -1.925 1.00 89.69 179 ALA A O 1
ATOM 1398 N N . TYR A 1 180 ? 16.503 -2.544 -1.286 1.00 87.19 180 TYR A N 1
ATOM 1399 C CA . TYR A 1 180 ? 16.454 -2.105 0.115 1.00 87.19 180 TYR A CA 1
ATOM 1400 C C . TYR A 1 180 ? 17.618 -1.185 0.504 1.00 87.19 180 TYR A C 1
ATOM 1402 O O . TYR A 1 180 ? 17.985 -1.115 1.677 1.00 87.19 180 TYR A O 1
ATOM 1410 N N . SER A 1 181 ? 18.247 -0.504 -0.461 1.00 80.12 181 SER A N 1
ATOM 1411 C CA . SER A 1 181 ? 19.334 0.461 -0.206 1.00 80.12 181 SER A CA 1
ATOM 1412 C C . SER A 1 181 ? 20.473 -0.104 0.661 1.00 80.12 181 SER A C 1
ATOM 1414 O O . SER A 1 181 ? 20.977 0.544 1.580 1.00 80.12 181 SER A O 1
ATOM 1416 N N . GLY A 1 182 ? 20.856 -1.358 0.405 1.00 70.19 182 GLY A N 1
ATOM 1417 C CA . GLY A 1 182 ? 21.906 -2.071 1.135 1.00 70.19 182 GLY A CA 1
ATOM 1418 C C . GLY A 1 182 ? 21.525 -2.553 2.541 1.00 70.19 182 GLY A C 1
ATOM 1419 O O . GLY A 1 182 ? 22.376 -3.125 3.225 1.00 70.19 182 GLY A O 1
ATOM 1420 N N . GLN A 1 183 ? 20.276 -2.369 2.986 1.00 64.44 183 GLN A N 1
ATOM 1421 C CA . GLN A 1 183 ? 19.790 -2.951 4.238 1.00 64.44 183 GLN A CA 1
ATOM 1422 C C . GLN A 1 183 ? 19.669 -4.473 4.083 1.00 64.44 183 GLN A C 1
ATOM 1424 O O . GLN A 1 183 ? 19.041 -4.984 3.156 1.00 64.44 183 GLN A O 1
ATOM 1429 N N . ALA A 1 184 ? 20.299 -5.223 4.987 1.00 54.03 184 ALA A N 1
ATOM 1430 C CA . ALA A 1 184 ? 20.225 -6.677 4.962 1.00 54.03 184 ALA A CA 1
ATOM 1431 C C . ALA A 1 184 ? 18.800 -7.141 5.303 1.00 54.03 184 ALA A C 1
ATOM 1433 O O . ALA A 1 184 ? 18.289 -6.855 6.387 1.00 54.03 184 ALA A O 1
ATOM 1434 N N . VAL A 1 185 ? 18.185 -7.928 4.419 1.00 54.72 185 VAL A N 1
ATOM 1435 C CA . VAL A 1 185 ? 16.925 -8.627 4.703 1.00 54.72 185 VAL A CA 1
ATOM 1436 C C . VAL A 1 185 ? 17.226 -9.781 5.668 1.00 54.72 185 VAL A C 1
ATOM 1438 O O . VAL A 1 185 ? 17.494 -10.911 5.260 1.00 54.72 185 VAL A O 1
ATOM 1441 N N . SER A 1 186 ? 17.269 -9.506 6.974 1.00 47.50 186 SER A N 1
ATOM 1442 C CA . SER A 1 186 ? 17.417 -10.566 7.976 1.00 47.50 186 SER A CA 1
ATOM 1443 C C . SER A 1 186 ? 16.125 -11.378 8.048 1.00 47.50 186 SER A C 1
ATOM 1445 O O . SER A 1 186 ? 15.086 -10.885 8.477 1.00 47.50 186 SER A O 1
ATOM 1447 N N . LYS A 1 187 ? 16.197 -12.657 7.672 1.00 49.41 187 LYS A N 1
ATOM 1448 C CA . LYS A 1 187 ? 15.081 -13.621 7.676 1.00 49.41 187 LYS A CA 1
ATOM 1449 C C . LYS A 1 187 ? 14.662 -14.082 9.086 1.00 49.41 187 LYS A C 1
ATOM 1451 O O . LYS A 1 187 ? 14.134 -15.180 9.242 1.00 49.41 187 LYS A O 1
ATOM 1456 N N . THR A 1 188 ? 14.921 -13.291 10.126 1.00 39.41 188 THR A N 1
ATOM 1457 C CA . THR A 1 188 ? 14.709 -13.717 11.515 1.00 39.41 188 THR A CA 1
ATOM 1458 C C . THR A 1 188 ? 13.720 -12.792 12.208 1.00 39.41 188 THR A C 1
ATOM 1460 O O . THR A 1 188 ? 14.112 -11.837 12.872 1.00 39.41 188 THR A O 1
ATOM 1463 N N . ILE A 1 189 ? 12.426 -13.101 12.100 1.00 48.06 189 ILE A N 1
ATOM 1464 C CA . ILE A 1 189 ? 11.463 -12.647 13.107 1.00 48.06 189 ILE A CA 1
ATOM 1465 C C . ILE A 1 189 ? 11.719 -13.525 14.331 1.00 48.06 189 ILE A C 1
ATOM 1467 O O . ILE A 1 189 ? 11.266 -14.666 14.413 1.00 48.06 189 ILE A O 1
ATOM 1471 N N . GLY A 1 190 ? 12.550 -13.028 15.244 1.00 38.66 190 GLY A N 1
ATOM 1472 C CA . GLY A 1 190 ? 12.762 -13.670 16.531 1.00 38.66 190 GLY A CA 1
ATOM 1473 C C . GLY A 1 190 ? 11.440 -13.709 17.286 1.00 38.66 190 GLY A C 1
ATOM 1474 O O . GLY A 1 190 ? 10.898 -12.667 17.641 1.00 38.66 190 GLY A O 1
ATOM 1475 N N . SER A 1 191 ? 10.919 -14.907 17.549 1.00 40.19 191 SER A N 1
ATOM 1476 C CA . SER A 1 191 ? 9.878 -15.081 18.554 1.00 40.19 191 SER A CA 1
ATOM 1477 C C . SER A 1 191 ? 10.510 -14.839 19.927 1.00 40.19 191 SER A C 1
ATOM 1479 O O . SER A 1 191 ? 11.065 -15.761 20.531 1.00 40.19 191 SER A O 1
ATOM 1481 N N . SER A 1 192 ? 10.477 -13.605 20.420 1.00 38.53 192 SER A N 1
ATOM 1482 C CA . SER A 1 192 ? 10.718 -13.356 21.838 1.00 38.53 192 SER A CA 1
ATOM 1483 C C . SER A 1 192 ? 9.472 -13.798 22.605 1.00 38.53 192 SER A C 1
ATOM 1485 O O . SER A 1 192 ? 8.447 -13.116 22.580 1.00 38.53 192 SER A O 1
ATOM 1487 N N . ARG A 1 193 ? 9.558 -14.983 23.214 1.00 36.91 193 ARG A N 1
ATOM 1488 C CA . ARG A 1 193 ? 8.781 -15.315 24.412 1.00 36.91 193 ARG A CA 1
ATOM 1489 C C . ARG A 1 193 ? 9.386 -14.610 25.616 1.00 36.91 193 ARG A C 1
ATOM 1491 O O . ARG A 1 193 ? 10.628 -14.449 25.612 1.00 36.91 193 ARG A O 1
#

Foldseek 3Di:
DVVVVVVVVVVVVVVPPPPPDPDPDDDDDDDDADDDDDDADWQDDWWDFQDWGWAAFCDFFADPNDTAGTWTGGRPACWTWGPDDPPDPDTDTDRNDLAGWTQQCPLVRDRRWTWGWDWDDDPLWIKIKIKTGFIFGVLCCVPPVGGPWGWIWMWMATNNPSDTDIDTHDTDDPDVCSGNVHDDPPPDPDPDD

Sequence (193 aa):
MKTLLRTVTLLALFFLINQASAQTYFFSVESAEYEPIQGGQALVDDVWDDPDLSIPIGFSFELFSRTIQDLSLRSNFNIITLSENSISNTYSLLLLFGADLVDRGLGDSIHLSPITRKLEGNVGSRVMTVEWENAGFFGELLSNGTTNDFVNFQMKLYEASGDIVYHFGPSSVTMPGLAYSGQAVSKTIGSSR

pLDDT: mean 84.36, std 16.15, range [36.91, 98.56]